Protein AF-A0A7C6WAR4-F1 (afdb_monomer_lite)

Radius of gyration: 18.84 Å; chains: 1; bounding box: 55×24×54 Å

Structure (mmCIF, N/CA/C/O backbone):
data_AF-A0A7C6WAR4-F1
#
_entry.id   AF-A0A7C6WAR4-F1
#
loop_
_atom_site.group_PDB
_atom_site.id
_atom_site.type_symbol
_atom_site.label_atom_id
_atom_site.label_alt_id
_atom_site.label_comp_id
_atom_site.label_asym_id
_atom_site.label_entity_id
_atom_site.label_seq_id
_atom_site.pdbx_PDB_ins_code
_atom_site.Cartn_x
_atom_site.Cartn_y
_atom_site.Cartn_z
_atom_site.occupancy
_atom_site.B_iso_or_equiv
_atom_site.auth_seq_id
_atom_site.auth_comp_id
_atom_site.auth_asym_id
_atom_site.auth_atom_id
_atom_site.pdbx_PDB_model_num
ATOM 1 N N . MET A 1 1 ? 32.809 -6.117 -16.949 1.00 48.84 1 MET A N 1
ATOM 2 C CA . MET A 1 1 ? 32.440 -4.809 -17.526 1.00 48.84 1 MET A CA 1
ATOM 3 C C . MET A 1 1 ? 30.925 -4.742 -17.501 1.00 48.84 1 MET A C 1
ATOM 5 O O . MET A 1 1 ? 30.301 -5.688 -17.960 1.00 48.84 1 MET A O 1
ATOM 9 N N . PHE A 1 2 ? 30.362 -3.738 -16.834 1.00 53.03 2 PHE A N 1
ATOM 10 C CA . PHE A 1 2 ? 28.915 -3.571 -16.693 1.00 53.03 2 PHE A CA 1
ATOM 11 C C . PHE A 1 2 ? 28.324 -3.078 -18.019 1.00 53.03 2 PHE A C 1
ATOM 13 O O . PHE A 1 2 ? 28.822 -2.095 -18.563 1.00 53.03 2 PHE A O 1
ATOM 20 N N . ASP A 1 3 ? 27.305 -3.766 -18.536 1.00 60.09 3 ASP A N 1
ATOM 21 C CA . ASP A 1 3 ? 26.636 -3.408 -19.790 1.00 60.09 3 ASP A CA 1
ATOM 22 C C . ASP A 1 3 ? 25.341 -2.637 -19.494 1.00 60.09 3 ASP A C 1
ATOM 24 O O . ASP A 1 3 ? 24.259 -3.211 -19.360 1.00 60.09 3 ASP A O 1
ATOM 28 N N . ILE A 1 4 ? 25.465 -1.315 -19.358 1.00 59.09 4 ILE A N 1
ATOM 29 C CA . ILE A 1 4 ? 24.314 -0.410 -19.250 1.00 59.09 4 ILE A CA 1
ATOM 30 C C . ILE A 1 4 ? 23.541 -0.301 -20.574 1.00 59.09 4 ILE A C 1
ATOM 32 O O . ILE A 1 4 ? 22.368 0.083 -20.578 1.00 59.09 4 ILE A O 1
ATOM 36 N N . ASP A 1 5 ? 24.167 -0.663 -21.699 1.00 64.75 5 ASP A N 1
ATOM 37 C CA . ASP A 1 5 ? 23.556 -0.597 -23.024 1.00 64.75 5 ASP A CA 1
ATOM 38 C C . ASP A 1 5 ? 22.416 -1.617 -23.158 1.00 64.75 5 ASP A C 1
ATOM 40 O O . ASP A 1 5 ? 21.438 -1.339 -23.862 1.00 64.75 5 ASP A O 1
ATOM 44 N N . LYS A 1 6 ? 22.426 -2.699 -22.356 1.00 67.56 6 LYS A N 1
ATOM 45 C CA . LYS A 1 6 ? 21.276 -3.613 -22.210 1.00 67.56 6 LYS A CA 1
ATOM 46 C C . LYS A 1 6 ? 19.982 -2.895 -21.800 1.00 67.56 6 LYS A C 1
ATOM 48 O O . LYS A 1 6 ? 18.899 -3.346 -22.165 1.00 67.56 6 LYS A O 1
ATOM 53 N N . TYR A 1 7 ? 20.075 -1.766 -21.083 1.00 67.38 7 TYR A N 1
ATOM 54 C CA . TYR A 1 7 ? 18.916 -0.960 -20.681 1.00 67.38 7 TYR A CA 1
ATOM 55 C C . TYR A 1 7 ? 18.560 0.158 -21.676 1.00 67.38 7 TYR A C 1
ATOM 57 O O . TYR A 1 7 ? 17.431 0.646 -21.675 1.00 67.38 7 TYR A O 1
ATOM 65 N N . LYS A 1 8 ? 19.467 0.543 -22.583 1.00 66.00 8 LYS A N 1
ATOM 66 C CA . LYS A 1 8 ? 19.178 1.547 -23.628 1.00 66.00 8 LYS A CA 1
ATOM 67 C C . LYS A 1 8 ? 18.235 1.015 -24.707 1.00 66.00 8 LYS A C 1
ATOM 69 O O . LYS A 1 8 ? 17.491 1.793 -25.298 1.00 66.00 8 LYS A O 1
ATOM 74 N N . LEU A 1 9 ? 18.189 -0.305 -24.909 1.00 64.31 9 LEU A N 1
ATOM 75 C CA . LEU A 1 9 ? 17.196 -0.960 -25.772 1.00 64.31 9 LEU A CA 1
ATOM 76 C C . LEU A 1 9 ? 15.747 -0.615 -25.373 1.00 64.31 9 LEU A C 1
ATOM 78 O O . LEU A 1 9 ? 14.856 -0.667 -26.222 1.00 64.31 9 LEU A O 1
ATOM 82 N N . TYR A 1 10 ? 15.500 -0.206 -24.120 1.00 67.12 10 TYR A N 1
ATOM 83 C CA . TYR A 1 10 ? 14.166 0.189 -23.662 1.00 67.12 10 TYR A CA 1
ATOM 84 C C . TYR A 1 10 ? 13.677 1.530 -24.232 1.00 67.12 10 TYR A C 1
ATOM 86 O O . TYR A 1 10 ? 12.470 1.773 -24.238 1.00 67.12 10 TYR A O 1
ATOM 94 N N . TYR A 1 11 ? 14.561 2.354 -24.812 1.00 64.25 11 TYR A N 1
ATOM 95 C CA . TYR A 1 11 ? 14.171 3.561 -25.560 1.00 64.25 11 TYR A CA 1
ATOM 96 C C . TYR A 1 11 ? 13.302 3.255 -26.783 1.00 64.25 11 TYR A C 1
ATOM 98 O O . TYR A 1 11 ? 12.562 4.120 -27.243 1.00 64.25 11 TYR A O 1
ATOM 106 N N . ASN A 1 12 ? 13.341 2.014 -27.274 1.00 64.81 12 ASN A N 1
ATOM 107 C CA . ASN A 1 12 ? 12.509 1.574 -28.389 1.00 64.81 12 ASN A CA 1
ATOM 108 C C . ASN A 1 12 ? 11.031 1.373 -28.001 1.00 64.81 12 ASN A C 1
ATOM 110 O O . ASN A 1 12 ? 10.194 1.268 -28.894 1.00 64.81 12 ASN A O 1
ATOM 114 N N . TYR A 1 13 ? 10.697 1.310 -26.703 1.00 64.94 13 TYR A N 1
ATOM 115 C CA . TYR A 1 13 ? 9.320 1.087 -26.232 1.00 64.94 13 TYR A CA 1
ATOM 116 C C . TYR A 1 13 ? 8.553 2.390 -25.978 1.00 64.94 13 TYR A C 1
ATOM 118 O O . TYR A 1 13 ? 7.342 2.431 -26.178 1.00 64.94 13 TYR A O 1
ATOM 126 N N . ASP A 1 14 ? 9.240 3.459 -25.573 1.00 68.06 14 ASP A N 1
ATOM 127 C CA . ASP A 1 14 ? 8.694 4.819 -25.560 1.00 68.06 14 ASP A CA 1
ATOM 128 C C . ASP A 1 14 ? 9.853 5.815 -25.754 1.00 68.06 14 ASP A C 1
ATOM 130 O O . ASP A 1 14 ? 10.845 5.745 -25.020 1.00 68.06 14 ASP A O 1
ATOM 134 N N . PRO A 1 15 ? 9.753 6.779 -26.688 1.00 66.81 15 PRO A N 1
ATOM 135 C CA . PRO A 1 15 ? 10.794 7.787 -26.904 1.00 66.81 15 PRO A CA 1
ATOM 136 C C . PRO A 1 15 ? 11.026 8.709 -25.693 1.00 66.81 15 PRO A C 1
ATOM 138 O O . PRO A 1 15 ? 11.998 9.472 -25.681 1.00 66.81 15 PRO A O 1
ATOM 141 N N . ARG A 1 16 ? 10.156 8.672 -24.675 1.00 71.31 16 ARG A N 1
ATOM 142 C CA . ARG A 1 16 ? 10.314 9.351 -23.381 1.00 71.31 16 ARG A CA 1
ATOM 143 C C . ARG A 1 16 ? 11.025 8.508 -22.330 1.00 71.31 16 ARG A C 1
ATOM 145 O O . ARG A 1 16 ? 11.391 9.078 -21.308 1.00 71.31 16 ARG A O 1
ATOM 152 N N . ALA A 1 17 ? 11.262 7.215 -22.559 1.00 69.12 17 ALA A N 1
ATOM 153 C CA . ALA A 1 17 ? 12.023 6.395 -21.624 1.00 69.12 17 ALA A CA 1
ATOM 154 C C . ALA A 1 17 ? 13.436 6.978 -21.440 1.00 69.12 17 ALA A C 1
ATOM 156 O O . ALA A 1 17 ? 14.085 7.402 -22.401 1.00 69.12 17 ALA A O 1
ATOM 157 N N . ARG A 1 18 ? 13.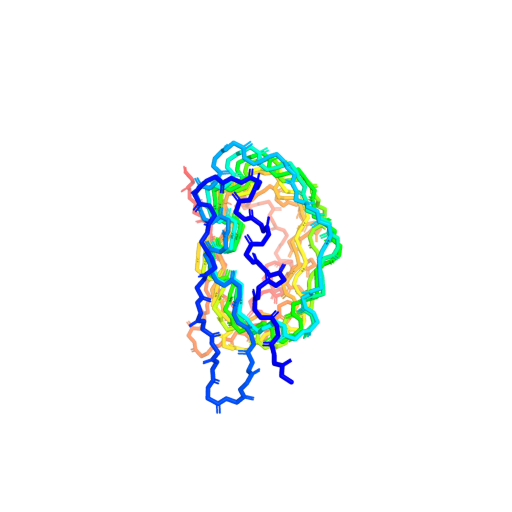915 7.056 -20.199 1.00 66.81 18 ARG A N 1
ATOM 158 C CA . ARG A 1 18 ? 15.223 7.634 -19.848 1.00 66.81 18 ARG A CA 1
ATOM 159 C C . ARG A 1 18 ? 15.895 6.747 -18.812 1.00 66.81 18 ARG A C 1
ATOM 161 O O . ARG A 1 18 ? 15.446 6.694 -17.676 1.00 66.81 18 ARG A O 1
ATOM 168 N N . VAL A 1 19 ? 16.994 6.088 -19.171 1.00 61.38 19 VAL A N 1
ATOM 169 C CA . VAL A 1 19 ? 17.842 5.417 -18.183 1.00 61.38 19 VAL A CA 1
ATOM 170 C C . VAL A 1 19 ? 18.634 6.520 -17.490 1.00 61.38 19 VAL A C 1
ATOM 172 O O . VAL A 1 19 ? 19.396 7.232 -18.143 1.00 61.38 19 VAL A O 1
ATOM 175 N N . SER A 1 20 ? 18.444 6.698 -16.185 1.00 55.59 20 SER A N 1
ATOM 176 C CA . SER A 1 20 ? 19.383 7.500 -15.406 1.00 55.59 20 SER A CA 1
ATOM 177 C C . SER A 1 20 ? 20.615 6.640 -15.112 1.00 55.59 20 SER A C 1
ATOM 179 O O . SER A 1 20 ? 20.494 5.554 -14.551 1.00 55.59 20 SER A O 1
ATOM 181 N N . GLU A 1 21 ? 21.807 7.088 -15.519 1.00 53.84 21 GLU A N 1
ATOM 182 C CA . GLU A 1 21 ? 23.068 6.466 -15.100 1.00 53.84 21 GLU A CA 1
ATOM 183 C C . GLU A 1 21 ? 23.286 6.775 -13.616 1.00 53.84 21 GLU A C 1
ATOM 185 O O . GLU A 1 21 ? 23.995 7.710 -13.256 1.00 53.84 21 GLU A O 1
ATOM 190 N N . VAL A 1 22 ? 22.623 6.045 -12.721 1.00 53.50 22 VAL A N 1
ATOM 191 C CA . VAL A 1 22 ? 22.937 6.133 -11.293 1.00 53.50 22 VAL A CA 1
ATOM 192 C C . VAL A 1 22 ? 23.478 4.785 -10.857 1.00 53.50 22 VAL A C 1
ATOM 194 O O . VAL A 1 22 ? 22.748 3.899 -10.419 1.00 53.50 22 VAL A O 1
ATOM 197 N N . ILE A 1 23 ? 24.789 4.649 -11.042 1.00 54.62 23 ILE A N 1
ATOM 198 C CA . ILE A 1 23 ? 25.619 3.671 -10.350 1.00 54.62 23 ILE A CA 1
ATOM 199 C C . ILE A 1 23 ? 25.952 4.319 -9.005 1.00 54.62 23 ILE A C 1
ATOM 201 O O . ILE A 1 23 ? 26.561 5.391 -8.973 1.00 54.62 23 ILE A O 1
ATOM 205 N N . ASP A 1 24 ? 25.507 3.736 -7.893 1.00 52.94 24 ASP A N 1
ATOM 206 C CA . ASP A 1 24 ? 25.939 4.234 -6.586 1.00 52.94 24 ASP A CA 1
ATOM 207 C C . ASP A 1 24 ? 27.427 3.919 -6.340 1.00 52.94 24 ASP A C 1
ATOM 209 O O . ASP A 1 24 ? 28.064 3.155 -7.068 1.00 52.94 24 ASP A O 1
ATOM 213 N N . THR A 1 25 ? 28.011 4.489 -5.286 1.00 42.81 25 THR A N 1
ATOM 214 C CA . THR A 1 25 ? 29.440 4.329 -4.957 1.00 42.81 25 THR A CA 1
ATOM 215 C C . THR A 1 25 ? 29.865 2.889 -4.620 1.00 42.81 25 THR A C 1
ATOM 217 O O . THR A 1 25 ? 31.037 2.659 -4.325 1.00 42.81 25 THR A O 1
ATOM 220 N N . LYS A 1 26 ? 28.945 1.912 -4.666 1.00 58.81 26 LYS A N 1
ATOM 221 C CA . LYS A 1 26 ? 29.181 0.478 -4.443 1.00 58.81 26 LYS A CA 1
ATOM 222 C C . LYS A 1 26 ? 28.899 -0.387 -5.679 1.00 58.81 26 LYS A C 1
ATOM 224 O O . LYS A 1 26 ? 28.955 -1.608 -5.567 1.00 58.81 26 LYS A O 1
ATOM 229 N N . GLY A 1 27 ? 28.609 0.211 -6.837 1.00 60.97 27 GLY A N 1
ATOM 230 C CA . GLY A 1 27 ? 28.299 -0.533 -8.060 1.00 60.97 27 GLY A CA 1
ATOM 231 C C . GLY A 1 27 ? 26.855 -1.036 -8.141 1.00 60.97 27 GLY A C 1
ATOM 232 O O . GLY A 1 27 ? 26.576 -1.919 -8.947 1.00 60.97 27 GLY A O 1
ATOM 233 N N . LYS A 1 28 ? 25.936 -0.511 -7.318 1.00 69.25 28 LYS A N 1
ATOM 234 C CA . LYS A 1 28 ? 24.519 -0.894 -7.360 1.00 69.25 28 LYS A CA 1
ATOM 235 C C . LYS A 1 28 ? 23.773 -0.113 -8.444 1.00 69.25 28 LYS A C 1
ATOM 237 O O . LYS A 1 28 ? 24.064 1.061 -8.681 1.00 69.25 28 LYS A O 1
ATOM 242 N N . ILE A 1 29 ? 22.793 -0.762 -9.078 1.00 79.00 29 ILE A N 1
ATOM 243 C CA . ILE A 1 29 ? 22.088 -0.231 -10.252 1.00 79.00 29 ILE A CA 1
ATOM 244 C C . ILE A 1 29 ? 20.816 0.507 -9.834 1.00 79.00 29 ILE A C 1
ATOM 246 O O . ILE A 1 29 ? 20.004 0.010 -9.049 1.00 79.00 29 ILE A O 1
ATOM 250 N N . SER A 1 30 ? 20.599 1.676 -10.424 1.00 85.12 30 SER A N 1
ATOM 251 C CA . SER A 1 30 ? 19.329 2.391 -10.384 1.00 85.12 30 SER A CA 1
ATOM 252 C C . SER A 1 30 ? 18.612 2.294 -11.727 1.00 85.12 30 SER A C 1
ATOM 254 O O . SER A 1 30 ? 19.190 2.601 -12.766 1.00 85.12 30 SER A O 1
ATOM 256 N N . LEU A 1 31 ? 17.327 1.943 -11.695 1.00 87.38 31 LEU A N 1
ATOM 257 C CA . LEU A 1 31 ? 16.383 2.125 -12.803 1.00 87.38 31 LEU A CA 1
ATOM 258 C C . LEU A 1 31 ? 15.398 3.262 -12.512 1.00 87.38 31 LEU A C 1
ATOM 260 O O . LEU A 1 31 ? 14.285 3.295 -13.047 1.00 87.38 31 LEU A O 1
ATOM 264 N N . ALA A 1 32 ? 15.791 4.197 -11.643 1.00 87.88 32 ALA A N 1
ATOM 265 C CA . ALA A 1 32 ? 14.977 5.361 -11.357 1.00 87.88 32 ALA A CA 1
ATOM 266 C C . ALA A 1 32 ? 14.621 6.094 -12.656 1.00 87.88 32 ALA A C 1
ATOM 268 O O . ALA A 1 32 ? 15.472 6.311 -13.526 1.00 87.88 32 ALA A O 1
ATOM 269 N N . TYR A 1 33 ? 13.351 6.482 -12.750 1.00 87.25 33 TYR A N 1
ATOM 270 C CA . TYR A 1 33 ? 12.768 7.231 -13.861 1.00 87.25 33 TYR A CA 1
ATOM 271 C C . TYR A 1 33 ? 12.706 6.523 -15.226 1.00 87.25 33 TYR A C 1
ATOM 273 O O . TYR A 1 33 ? 12.301 7.176 -16.187 1.00 87.25 33 TYR A O 1
ATOM 281 N N . LEU A 1 34 ? 13.046 5.227 -15.330 1.00 87.75 34 LEU A N 1
ATOM 282 C CA . LEU A 1 34 ? 13.220 4.554 -16.628 1.00 87.75 34 LEU A CA 1
ATOM 283 C C . LEU A 1 34 ? 12.057 4.764 -17.605 1.00 87.75 34 LEU A C 1
ATOM 285 O O . LEU A 1 34 ? 12.281 5.149 -18.750 1.00 87.75 34 LEU A O 1
ATOM 289 N N . PHE A 1 35 ? 10.828 4.555 -17.142 1.00 90.06 35 PHE A N 1
ATOM 290 C CA . PHE A 1 35 ? 9.598 4.727 -17.914 1.00 90.06 35 PHE A CA 1
ATOM 291 C C . PHE A 1 35 ? 8.744 5.888 -17.392 1.00 90.06 35 PHE A C 1
ATOM 293 O O . PHE A 1 35 ? 7.541 5.952 -17.641 1.00 90.06 35 PHE A O 1
ATOM 300 N N . ARG A 1 36 ? 9.345 6.841 -16.672 1.00 91.25 36 ARG A N 1
ATOM 301 C CA . ARG A 1 36 ? 8.614 7.995 -16.148 1.00 91.25 36 ARG A CA 1
ATOM 302 C C . ARG A 1 36 ? 7.916 8.736 -17.290 1.00 91.25 36 ARG A C 1
ATOM 304 O O . ARG A 1 36 ? 8.540 9.074 -18.291 1.00 91.25 36 ARG A O 1
ATOM 311 N N . TRP A 1 37 ? 6.627 9.009 -17.120 1.00 93.50 37 TRP A N 1
ATOM 312 C CA . TRP A 1 37 ? 5.784 9.736 -18.074 1.00 93.50 37 TRP A CA 1
ATOM 313 C C . TRP A 1 37 ? 5.616 9.049 -19.439 1.00 93.50 37 TRP A C 1
ATOM 315 O O . TRP A 1 37 ? 5.238 9.705 -20.414 1.00 93.50 37 TRP A O 1
ATOM 325 N N . CYS A 1 38 ? 5.838 7.733 -19.521 1.00 90.69 38 CYS A N 1
ATOM 326 C CA . CYS A 1 38 ? 5.497 6.928 -20.695 1.00 90.69 38 CYS A CA 1
ATOM 327 C C . CYS A 1 38 ? 3.980 6.654 -20.723 1.00 90.69 38 CYS A C 1
ATOM 329 O O . CYS A 1 38 ? 3.509 5.541 -20.512 1.00 90.69 38 CYS A O 1
ATOM 331 N N . GLU A 1 39 ? 3.184 7.703 -20.939 1.00 91.81 39 GLU A N 1
ATOM 332 C CA . GLU A 1 39 ? 1.714 7.683 -20.817 1.00 91.81 39 GLU A CA 1
ATOM 333 C C . GLU A 1 39 ? 1.014 6.759 -21.829 1.00 91.81 39 GLU A C 1
ATOM 335 O O . GLU A 1 39 ? -0.153 6.419 -21.648 1.00 91.81 39 GLU A O 1
ATOM 340 N N . TYR A 1 40 ? 1.709 6.335 -22.890 1.00 90.06 40 TYR A N 1
ATOM 341 C CA . TYR A 1 40 ? 1.183 5.375 -23.867 1.00 90.06 40 TYR A CA 1
ATOM 342 C C . TYR A 1 40 ? 1.655 3.934 -23.634 1.00 90.06 40 TYR A C 1
ATOM 344 O O . TYR A 1 40 ? 1.204 3.038 -24.344 1.00 90.06 40 TYR A O 1
ATOM 352 N N . LEU A 1 41 ? 2.527 3.699 -22.651 1.00 90.06 41 LEU A N 1
ATOM 353 C CA . LEU A 1 41 ? 3.072 2.382 -22.343 1.00 90.06 41 LEU A CA 1
ATOM 354 C C . LEU A 1 41 ? 1.989 1.494 -21.729 1.00 90.06 41 LEU A C 1
ATOM 356 O O . LEU A 1 41 ? 1.553 1.735 -20.608 1.00 90.06 41 LEU A O 1
ATOM 360 N N . 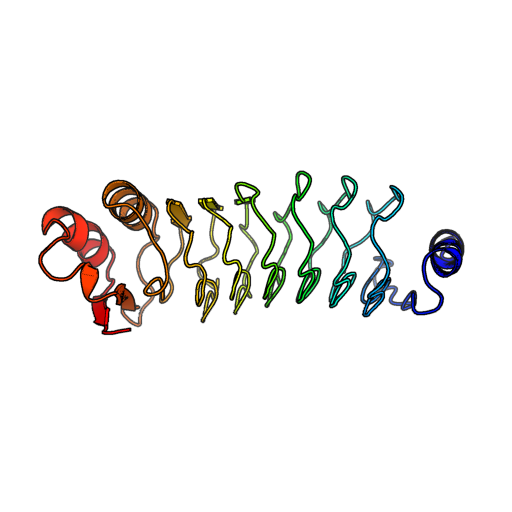GLU A 1 42 ? 1.552 0.469 -22.458 1.00 92.19 42 GLU A N 1
ATOM 361 C CA . GLU A 1 42 ? 0.544 -0.480 -21.960 1.00 92.19 42 GLU A CA 1
ATOM 362 C C . GLU A 1 42 ? 1.155 -1.691 -21.245 1.00 92.19 42 GLU A C 1
ATOM 364 O O . GLU A 1 42 ? 0.548 -2.226 -20.312 1.00 92.19 42 GLU A O 1
ATOM 369 N N . TYR A 1 43 ? 2.356 -2.100 -21.667 1.00 88.62 43 TYR A N 1
ATOM 370 C CA . TYR A 1 43 ? 3.083 -3.276 -21.185 1.00 88.62 43 TYR A CA 1
ATOM 371 C C . TYR A 1 43 ? 4.589 -3.023 -21.255 1.00 88.62 43 TYR A C 1
ATOM 373 O O . TYR A 1 43 ? 5.047 -2.205 -22.052 1.00 88.62 43 TYR A O 1
ATOM 381 N N . ILE A 1 44 ? 5.359 -3.784 -20.479 1.00 86.31 44 ILE A N 1
ATOM 382 C CA . ILE A 1 44 ? 6.823 -3.804 -20.557 1.00 86.31 44 ILE A CA 1
ATOM 383 C C . ILE A 1 44 ? 7.322 -5.241 -20.741 1.00 86.31 44 ILE A C 1
ATOM 385 O O . ILE A 1 44 ? 6.680 -6.170 -20.238 1.00 86.31 44 ILE A O 1
ATOM 389 N N . PRO A 1 45 ? 8.449 -5.451 -21.442 1.00 82.88 45 PRO A N 1
ATOM 390 C CA . PRO A 1 45 ? 9.072 -6.768 -21.520 1.00 82.88 45 PRO A CA 1
ATOM 391 C C . PRO A 1 45 ? 9.598 -7.200 -20.144 1.00 82.88 45 PRO A C 1
ATOM 393 O O . PRO A 1 45 ? 9.868 -6.360 -19.287 1.00 82.88 45 PRO A O 1
ATOM 396 N N . LEU A 1 46 ? 9.782 -8.507 -19.936 1.00 84.50 46 LEU A N 1
ATOM 397 C CA . LEU A 1 46 ? 10.556 -9.002 -18.796 1.00 84.50 46 LEU A CA 1
ATOM 398 C C . LEU A 1 46 ? 12.024 -8.600 -18.973 1.00 84.50 46 LEU A C 1
ATOM 400 O O . LEU A 1 46 ? 12.581 -8.764 -20.058 1.00 84.50 46 LEU A O 1
ATOM 404 N N . PHE A 1 47 ? 12.657 -8.123 -17.905 1.00 80.50 47 PHE A N 1
ATOM 405 C CA . PHE A 1 47 ? 14.085 -7.831 -17.900 1.00 80.50 47 PHE A CA 1
ATOM 406 C C . PHE A 1 47 ? 14.714 -8.084 -16.538 1.00 80.50 47 PHE A C 1
ATOM 408 O O . PHE A 1 47 ? 14.042 -8.126 -15.510 1.00 80.50 47 PHE A O 1
ATOM 415 N N . ASP A 1 48 ? 16.028 -8.270 -16.562 1.00 84.19 48 ASP A N 1
ATOM 416 C CA . ASP A 1 48 ? 16.825 -8.559 -15.382 1.00 84.19 48 ASP A CA 1
ATOM 417 C C . ASP A 1 48 ? 16.968 -7.317 -14.482 1.00 84.19 48 ASP A C 1
ATOM 419 O O . ASP A 1 48 ? 17.554 -6.296 -14.871 1.00 84.19 48 ASP A O 1
ATOM 423 N N . THR A 1 49 ? 16.417 -7.433 -13.272 1.00 88.06 49 THR A N 1
ATOM 424 C CA . THR A 1 49 ? 16.477 -6.434 -12.198 1.00 88.06 49 THR A CA 1
ATOM 425 C C . THR A 1 49 ? 17.156 -6.955 -10.927 1.00 88.06 49 THR A C 1
ATOM 427 O O . THR A 1 49 ? 17.049 -6.311 -9.887 1.00 88.06 49 THR A O 1
ATOM 430 N N . SER A 1 50 ? 17.858 -8.092 -10.993 1.00 88.69 50 SER A N 1
ATOM 431 C CA . SER A 1 50 ? 18.435 -8.776 -9.818 1.00 88.69 50 SER A CA 1
ATOM 432 C C . SER A 1 50 ? 19.424 -7.911 -9.017 1.00 88.69 50 SER A C 1
ATOM 434 O O . SER A 1 50 ? 19.427 -7.928 -7.782 1.00 88.69 50 SER A O 1
ATOM 436 N N . ASP A 1 51 ? 20.177 -7.059 -9.717 1.00 84.00 51 ASP A N 1
ATOM 437 C CA . ASP A 1 51 ? 21.158 -6.125 -9.145 1.00 84.00 51 ASP A CA 1
ATOM 438 C C . ASP A 1 51 ? 20.605 -4.696 -8.919 1.00 84.00 51 ASP A C 1
ATOM 440 O O . ASP A 1 51 ? 21.347 -3.768 -8.571 1.00 84.00 51 ASP A O 1
ATOM 444 N 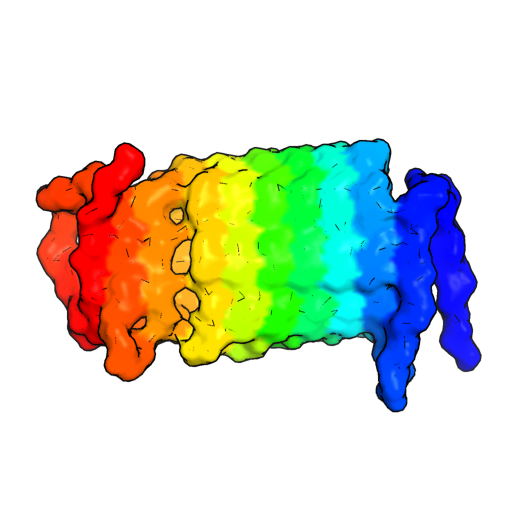N . VAL A 1 52 ? 19.302 -4.477 -9.141 1.00 87.88 52 VAL A N 1
ATOM 445 C CA . VAL A 1 52 ? 18.677 -3.150 -9.032 1.00 87.88 52 VAL A CA 1
ATOM 446 C C . VAL A 1 52 ? 18.309 -2.851 -7.584 1.00 87.88 52 VAL A C 1
ATOM 448 O O . VAL A 1 52 ? 17.574 -3.594 -6.937 1.00 87.88 52 VAL A O 1
ATOM 451 N N . VAL A 1 53 ? 18.772 -1.705 -7.085 1.00 90.69 53 VAL A N 1
ATOM 452 C CA . VAL A 1 53 ? 18.504 -1.248 -5.709 1.00 90.69 53 VAL A CA 1
ATOM 453 C C . VAL A 1 53 ? 17.555 -0.055 -5.642 1.00 90.69 53 VAL A C 1
ATOM 455 O O . VAL A 1 53 ? 16.989 0.230 -4.587 1.00 90.69 53 VAL A O 1
ATOM 458 N N . CYS A 1 54 ? 17.367 0.653 -6.757 1.00 91.31 54 CYS A N 1
ATOM 459 C CA . CYS A 1 54 ? 16.542 1.854 -6.834 1.00 91.31 54 CYS A CA 1
ATOM 460 C C . CYS A 1 54 ? 15.613 1.801 -8.054 1.00 91.31 54 CYS A C 1
ATOM 462 O O . CYS A 1 54 ? 16.072 1.665 -9.185 1.00 91.31 54 CYS A O 1
ATOM 464 N N . MET A 1 55 ? 14.309 1.944 -7.818 1.00 93.62 55 MET A N 1
ATOM 465 C CA . MET A 1 55 ? 13.243 2.011 -8.829 1.00 93.62 55 MET A CA 1
ATOM 466 C C . MET A 1 55 ? 12.326 3.227 -8.596 1.00 93.62 55 MET A C 1
ATOM 468 O O . MET A 1 55 ? 11.137 3.208 -8.923 1.00 93.62 55 MET A O 1
ATOM 472 N N . ILE A 1 56 ? 12.864 4.300 -8.001 1.00 94.00 56 ILE A N 1
ATOM 473 C CA . ILE A 1 56 ? 12.113 5.540 -7.751 1.00 94.00 56 ILE A CA 1
ATOM 474 C C . ILE A 1 56 ? 11.504 6.049 -9.062 1.00 94.00 56 ILE A C 1
ATOM 476 O O . ILE A 1 56 ? 12.204 6.206 -10.061 1.00 94.00 56 ILE A O 1
ATOM 480 N N . GLN A 1 57 ? 10.198 6.325 -9.051 1.00 94.81 57 GLN A N 1
ATOM 481 C CA . GLN A 1 57 ? 9.460 6.905 -10.184 1.00 94.81 57 GLN A CA 1
ATOM 482 C C . GLN A 1 57 ? 9.603 6.127 -11.501 1.00 94.81 57 GLN A C 1
ATOM 484 O O . GLN A 1 57 ? 9.368 6.692 -12.569 1.00 94.81 57 GLN A O 1
ATOM 489 N N . MET A 1 58 ? 9.973 4.842 -11.445 1.00 93.50 58 MET A N 1
ATOM 490 C CA . MET A 1 58 ? 10.263 4.044 -12.635 1.00 93.50 58 MET A CA 1
ATOM 491 C C . MET A 1 58 ? 9.089 4.012 -13.619 1.00 93.50 58 MET A C 1
ATOM 493 O O . MET A 1 58 ? 9.331 4.119 -14.812 1.00 93.50 58 MET A O 1
ATOM 497 N N . PHE A 1 59 ? 7.847 3.936 -13.134 1.00 96.00 59 PHE A N 1
ATOM 498 C CA . PHE A 1 59 ? 6.625 3.932 -13.944 1.00 96.00 59 PHE A CA 1
ATOM 499 C C . PHE A 1 59 ? 5.692 5.105 -13.619 1.00 96.00 59 PHE A C 1
ATOM 501 O O . PHE A 1 59 ? 4.510 5.066 -13.955 1.00 96.00 59 PHE A O 1
ATOM 508 N N . GLU A 1 60 ? 6.180 6.168 -12.972 1.00 97.19 60 GLU A N 1
ATOM 509 C CA . GLU A 1 60 ? 5.310 7.287 -12.597 1.00 97.19 60 GLU A CA 1
ATOM 510 C C . GLU A 1 60 ? 4.607 7.879 -13.837 1.00 97.19 60 GLU A C 1
ATOM 512 O O . GLU A 1 60 ? 5.258 8.248 -14.814 1.00 97.19 60 GLU A O 1
ATOM 517 N N . ARG A 1 61 ? 3.276 8.015 -13.770 1.00 97.19 61 ARG A N 1
ATOM 518 C CA . ARG A 1 61 ? 2.370 8.430 -14.859 1.00 97.19 61 ARG A CA 1
ATOM 519 C C . ARG A 1 61 ? 2.461 7.575 -16.127 1.00 97.19 61 ARG A C 1
ATOM 521 O O . ARG A 1 61 ? 2.201 8.074 -17.220 1.00 97.19 61 ARG A O 1
ATOM 528 N N . CYS A 1 62 ? 2.752 6.282 -16.018 1.00 96.19 62 CYS A N 1
ATOM 529 C CA . CYS A 1 62 ? 2.402 5.342 -17.085 1.00 96.19 62 CYS A CA 1
ATOM 530 C C . CYS A 1 62 ? 0.885 5.083 -17.051 1.00 96.19 62 CYS A C 1
ATOM 532 O O . CYS A 1 62 ? 0.424 4.030 -16.617 1.00 96.19 62 CYS A O 1
ATOM 534 N N . THR A 1 63 ? 0.085 6.077 -17.445 1.00 97.44 63 THR A N 1
ATOM 535 C CA . THR A 1 63 ? -1.376 6.092 -17.234 1.00 97.44 63 THR A CA 1
ATOM 536 C C . THR A 1 63 ? -2.107 4.948 -17.936 1.00 97.44 63 THR A C 1
ATOM 538 O O . THR A 1 63 ? -3.157 4.522 -17.453 1.00 97.44 63 THR A O 1
ATOM 541 N N . LYS A 1 64 ? -1.546 4.410 -19.028 1.00 96.81 64 LYS A N 1
ATOM 542 C CA . LYS A 1 64 ? -2.074 3.250 -19.763 1.00 96.81 64 LYS A CA 1
ATOM 543 C C . LYS A 1 64 ? -1.470 1.895 -19.370 1.00 96.81 64 LYS A C 1
ATOM 545 O O . LYS A 1 64 ? -1.937 0.883 -19.892 1.00 96.81 64 LYS A O 1
ATOM 550 N N . LEU A 1 65 ? -0.495 1.841 -18.459 1.00 97.31 65 LEU A N 1
ATOM 551 C CA . LEU A 1 65 ? 0.157 0.589 -18.059 1.00 97.31 65 LEU A CA 1
ATOM 552 C C . LEU A 1 65 ? -0.847 -0.303 -17.335 1.00 97.31 65 LEU A C 1
ATOM 554 O O . LEU A 1 65 ? -1.379 0.088 -16.300 1.00 97.31 65 LEU A O 1
ATOM 558 N N . LYS A 1 66 ? -1.118 -1.493 -17.880 1.00 96.81 66 LYS A N 1
ATOM 559 C CA . LYS A 1 66 ? -2.150 -2.407 -17.352 1.00 96.81 66 LYS A CA 1
ATOM 560 C C . LYS A 1 66 ? -1.594 -3.428 -16.369 1.00 96.81 66 LYS A C 1
ATOM 562 O O . LYS A 1 66 ? -2.288 -3.833 -15.436 1.00 96.81 66 LYS A O 1
ATOM 567 N N . THR A 1 67 ? -0.353 -3.852 -16.584 1.00 95.75 67 THR A N 1
ATOM 568 C CA . THR A 1 67 ? 0.352 -4.848 -15.773 1.00 95.75 67 THR A CA 1
ATOM 569 C C . THR A 1 67 ? 1.863 -4.713 -15.963 1.00 95.75 67 THR A C 1
ATOM 571 O O . THR A 1 67 ? 2.319 -4.016 -16.869 1.00 95.75 67 THR A O 1
ATOM 574 N N . ILE A 1 68 ? 2.633 -5.406 -15.128 1.00 94.62 68 ILE A N 1
ATOM 575 C CA . ILE A 1 68 ? 4.084 -5.547 -15.255 1.00 94.62 68 ILE A CA 1
ATOM 576 C C . ILE A 1 68 ? 4.464 -7.034 -15.179 1.00 94.62 68 ILE A C 1
ATOM 578 O O . ILE A 1 68 ? 3.781 -7.806 -14.500 1.00 94.62 68 ILE A O 1
ATOM 582 N N . PRO A 1 69 ? 5.553 -7.458 -15.836 1.00 93.69 69 PRO A N 1
ATOM 583 C CA . PRO A 1 69 ? 6.131 -8.774 -15.622 1.00 93.69 69 PRO A CA 1
ATOM 584 C C . PRO A 1 69 ? 6.715 -8.879 -14.209 1.00 93.69 69 PRO A C 1
ATOM 586 O O . PRO A 1 69 ? 6.968 -7.874 -13.542 1.00 93.69 69 PRO A O 1
ATOM 589 N N . LYS A 1 70 ? 6.960 -10.111 -13.756 1.00 94.44 70 LYS A N 1
ATOM 590 C CA . LYS A 1 70 ? 7.609 -10.376 -12.469 1.00 94.44 70 LYS A CA 1
ATOM 591 C C . LYS A 1 70 ? 9.051 -9.862 -12.491 1.00 94.44 70 LYS A C 1
ATOM 593 O O . LYS A 1 70 ? 9.928 -10.511 -13.052 1.00 94.44 70 LYS A O 1
ATOM 598 N N . LEU A 1 71 ? 9.269 -8.699 -11.886 1.00 92.62 71 LEU A N 1
ATOM 599 C CA . LEU A 1 71 ? 10.593 -8.121 -11.669 1.00 92.62 71 LEU A CA 1
ATOM 600 C C . LEU A 1 71 ? 11.197 -8.702 -10.386 1.00 92.62 71 LEU A C 1
ATOM 602 O O . LEU A 1 71 ? 10.487 -8.919 -9.402 1.00 92.62 71 LEU A O 1
ATOM 606 N N . ASP A 1 72 ? 12.508 -8.922 -10.374 1.00 93.56 72 ASP A N 1
ATOM 607 C CA . ASP A 1 72 ? 13.226 -9.174 -9.128 1.00 93.56 72 ASP A CA 1
ATOM 608 C C . ASP A 1 72 ? 13.377 -7.854 -8.365 1.00 93.56 72 ASP A C 1
ATOM 610 O O . ASP A 1 72 ? 14.118 -6.962 -8.776 1.00 93.56 72 ASP A O 1
ATOM 614 N N . THR A 1 73 ? 12.638 -7.716 -7.268 1.00 94.75 73 THR A N 1
ATOM 615 C CA . THR A 1 73 ? 12.719 -6.556 -6.373 1.00 94.75 73 THR A CA 1
ATOM 616 C C . THR A 1 73 ? 13.379 -6.896 -5.039 1.00 94.75 73 THR A C 1
ATOM 618 O O . THR A 1 73 ? 13.326 -6.099 -4.105 1.00 94.75 73 THR A O 1
ATOM 621 N N . SER A 1 74 ? 14.000 -8.075 -4.919 1.00 94.62 74 SER A N 1
ATOM 622 C CA . SER A 1 74 ? 14.570 -8.556 -3.657 1.00 94.62 74 SER A CA 1
ATOM 623 C C . SER A 1 74 ? 15.697 -7.664 -3.130 1.00 94.62 74 SER A C 1
ATOM 625 O O . SER A 1 74 ? 15.836 -7.535 -1.916 1.00 94.62 74 SER A O 1
ATOM 627 N N . SER A 1 75 ? 16.435 -6.988 -4.012 1.00 93.44 75 SER A N 1
ATOM 628 C CA . SER A 1 75 ? 17.511 -6.045 -3.672 1.00 93.44 75 SER A CA 1
ATOM 629 C C . SER A 1 75 ? 17.057 -4.580 -3.573 1.00 93.44 75 SER A C 1
ATOM 631 O O . SER A 1 75 ? 17.852 -3.720 -3.189 1.00 93.44 75 SER A O 1
ATOM 633 N N . VAL A 1 76 ? 15.797 -4.268 -3.905 1.00 94.94 76 VAL A N 1
ATOM 634 C CA . VAL A 1 76 ? 15.311 -2.883 -4.010 1.00 94.94 76 VAL A CA 1
ATOM 635 C C . VAL A 1 76 ? 15.122 -2.263 -2.625 1.00 94.94 76 VAL A C 1
ATOM 637 O O . VAL A 1 76 ? 14.345 -2.743 -1.801 1.00 94.94 76 VAL A O 1
ATOM 640 N N . GLU A 1 77 ? 15.809 -1.145 -2.389 1.00 95.31 77 GLU A N 1
ATOM 641 C CA . GLU A 1 77 ? 15.741 -0.365 -1.149 1.00 95.31 77 GLU A CA 1
ATOM 642 C C . GLU A 1 77 ? 14.883 0.906 -1.310 1.00 95.31 77 GLU A C 1
ATOM 644 O O . GLU A 1 77 ? 14.283 1.371 -0.336 1.00 95.31 77 GLU A O 1
ATOM 649 N N . TRP A 1 78 ? 14.767 1.451 -2.529 1.00 95.69 78 TRP A N 1
ATOM 650 C CA . TRP A 1 78 ? 14.003 2.675 -2.807 1.00 95.69 78 TRP A CA 1
ATOM 651 C C . TRP A 1 78 ? 13.070 2.524 -4.013 1.00 95.69 78 TRP A C 1
ATOM 653 O O . TRP A 1 78 ? 13.528 2.338 -5.138 1.00 95.69 78 TRP A O 1
ATOM 663 N N . ALA A 1 79 ? 11.763 2.676 -3.791 1.00 97.19 79 ALA A N 1
ATOM 664 C CA . ALA A 1 79 ? 10.720 2.567 -4.818 1.00 97.19 79 ALA A CA 1
ATOM 665 C C . ALA A 1 79 ? 9.620 3.633 -4.639 1.00 97.19 79 ALA A C 1
ATOM 667 O O . ALA A 1 79 ? 8.456 3.432 -4.993 1.00 97.19 79 ALA A O 1
ATOM 668 N N . GLY A 1 80 ? 9.983 4.793 -4.080 1.00 97.75 80 GLY A N 1
ATOM 669 C CA . GLY A 1 80 ? 9.077 5.932 -3.960 1.00 97.75 80 GLY A CA 1
ATOM 670 C C . GLY A 1 80 ? 8.482 6.307 -5.320 1.00 97.75 80 GLY A C 1
ATOM 671 O O . GLY A 1 80 ? 9.195 6.374 -6.323 1.00 97.75 80 GLY A O 1
ATOM 672 N N . TRP A 1 81 ? 7.171 6.538 -5.351 1.00 98.44 81 TRP A N 1
ATOM 673 C CA . TRP A 1 81 ? 6.376 6.896 -6.527 1.00 98.44 81 TRP A CA 1
ATOM 674 C C . TRP A 1 81 ? 6.485 5.915 -7.707 1.00 98.44 81 TRP A C 1
ATOM 676 O O . TRP A 1 81 ? 6.132 6.290 -8.823 1.00 98.44 81 TRP A O 1
ATOM 686 N N . MET A 1 82 ? 6.962 4.679 -7.502 1.00 97.88 82 MET A N 1
ATOM 687 C CA . MET A 1 82 ? 7.249 3.738 -8.594 1.00 97.88 82 MET A CA 1
ATOM 688 C C . MET A 1 82 ? 6.073 3.562 -9.562 1.00 97.88 82 MET A C 1
ATOM 690 O O . MET A 1 82 ? 6.300 3.622 -10.762 1.00 97.88 82 MET A O 1
ATOM 694 N N . PHE A 1 83 ? 4.843 3.427 -9.058 1.00 98.50 83 PHE A N 1
ATOM 695 C CA . PHE A 1 83 ? 3.605 3.313 -9.841 1.00 98.50 83 PHE A CA 1
ATOM 696 C C . PHE A 1 83 ? 2.645 4.489 -9.614 1.00 98.50 83 PHE A C 1
ATOM 698 O O . PHE A 1 83 ? 1.447 4.381 -9.875 1.00 98.50 83 PHE A O 1
ATOM 705 N N . ASN A 1 84 ? 3.141 5.628 -9.124 1.00 98.69 84 ASN A N 1
ATOM 706 C CA . 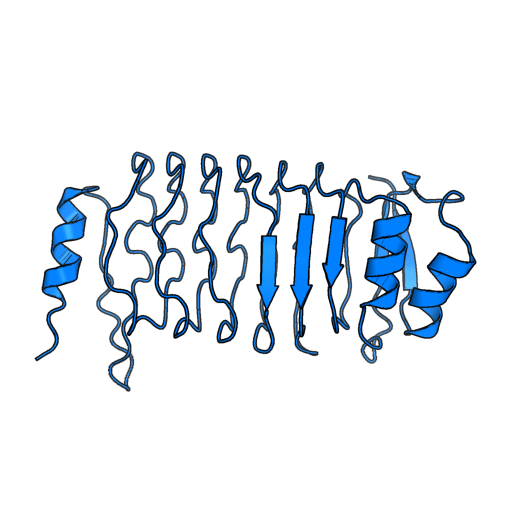ASN A 1 84 ? 2.304 6.808 -8.918 1.00 98.69 84 ASN A CA 1
ATOM 707 C C . ASN A 1 84 ? 1.602 7.188 -10.233 1.00 98.69 84 ASN A C 1
ATOM 709 O O . ASN A 1 84 ? 2.261 7.291 -11.267 1.00 98.69 84 ASN A O 1
ATOM 713 N N . LEU A 1 85 ? 0.285 7.412 -10.203 1.00 98.75 85 LEU A N 1
ATOM 714 C CA . LEU A 1 85 ? -0.535 7.746 -11.378 1.00 98.75 85 LEU A CA 1
ATOM 715 C C . LEU A 1 85 ? -0.514 6.677 -12.496 1.00 98.75 85 LEU A C 1
ATOM 717 O O . LEU A 1 85 ? -0.738 6.993 -13.664 1.00 98.75 85 LEU A O 1
ATOM 721 N N . CYS A 1 86 ? -0.276 5.403 -12.169 1.00 98.44 86 CYS A N 1
ATOM 722 C CA . CYS A 1 86 ? -0.556 4.284 -13.077 1.00 98.44 86 CYS A CA 1
ATOM 723 C C . CYS A 1 86 ? -2.059 3.955 -13.065 1.00 98.44 86 CYS A C 1
ATOM 725 O O . CYS A 1 86 ? -2.501 2.945 -12.520 1.00 98.44 86 CYS A O 1
ATOM 727 N N . GLU A 1 87 ? -2.869 4.850 -13.630 1.00 98.56 87 GLU A N 1
ATOM 728 C CA . GLU A 1 87 ? -4.334 4.842 -13.499 1.00 98.56 87 GLU A CA 1
ATOM 729 C C . GLU A 1 87 ? -5.001 3.568 -14.052 1.00 98.56 87 GLU A C 1
ATOM 731 O O . GLU A 1 87 ? -6.028 3.129 -13.523 1.00 98.56 87 GLU A O 1
ATOM 736 N N . SER A 1 88 ? -4.400 2.950 -15.075 1.00 98.44 88 SER A N 1
ATOM 737 C CA . SER A 1 88 ? -4.884 1.718 -15.715 1.00 98.44 88 SER A CA 1
ATOM 738 C C . SER A 1 88 ? -4.291 0.427 -15.144 1.00 98.44 88 SER A C 1
ATOM 740 O O . SER A 1 88 ? -4.6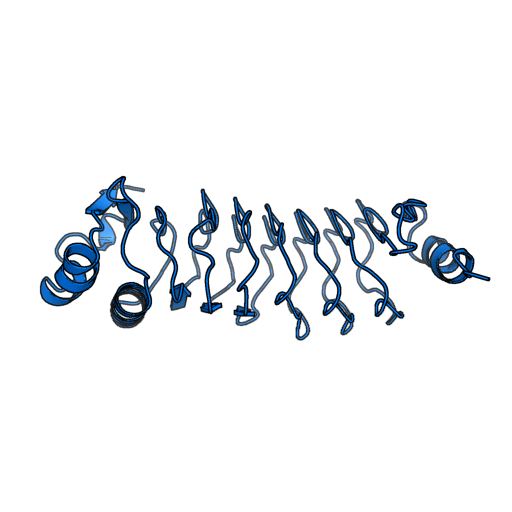55 -0.644 -15.626 1.00 98.44 88 SER A O 1
ATOM 742 N N . LEU A 1 89 ? -3.413 0.485 -14.135 1.00 98.38 89 LEU A N 1
ATOM 743 C CA . LEU A 1 89 ? -2.750 -0.703 -13.589 1.00 98.38 89 LEU A CA 1
ATOM 744 C C . LEU A 1 89 ? -3.767 -1.565 -12.842 1.00 98.38 89 LEU A C 1
ATOM 746 O O . LEU A 1 89 ? -4.318 -1.135 -11.834 1.00 98.38 89 LEU A O 1
ATOM 750 N N . GLN A 1 90 ? -4.040 -2.767 -13.351 1.00 97.56 90 GLN A N 1
ATOM 751 C CA . GLN A 1 90 ? -5.104 -3.640 -12.839 1.00 97.56 90 GLN A CA 1
ATOM 752 C C . GLN A 1 90 ? -4.583 -4.677 -11.852 1.00 97.56 90 GLN A C 1
ATOM 754 O O . GLN A 1 90 ? -5.226 -4.936 -10.829 1.00 97.56 90 GLN A O 1
ATOM 759 N N . HIS A 1 91 ? -3.415 -5.243 -12.162 1.00 94.94 91 HIS A N 1
ATOM 760 C CA . HIS A 1 91 ? -2.810 -6.337 -11.418 1.00 94.94 91 HIS A CA 1
ATOM 761 C C . HIS A 1 91 ? -1.303 -6.152 -11.276 1.00 94.94 91 HIS A C 1
ATOM 763 O O . HIS A 1 91 ? -0.627 -5.701 -12.205 1.00 94.94 91 HIS A O 1
ATOM 769 N N . LEU A 1 92 ? -0.790 -6.573 -10.124 1.00 94.06 92 LEU A N 1
ATOM 770 C CA . LEU A 1 92 ? 0.636 -6.689 -9.851 1.00 94.06 92 LEU A CA 1
ATOM 771 C C . LEU A 1 92 ? 1.030 -8.172 -9.802 1.00 94.06 92 LEU A C 1
ATOM 773 O O . LEU A 1 92 ? 0.262 -8.971 -9.258 1.00 94.06 92 LEU A O 1
ATOM 777 N N . PRO A 1 93 ? 2.207 -8.548 -10.327 1.00 93.00 93 PRO A N 1
ATOM 778 C CA . PRO A 1 93 ? 2.836 -9.813 -9.968 1.00 93.00 93 PRO A CA 1
ATOM 779 C C . PRO A 1 93 ? 3.290 -9.774 -8.500 1.00 93.00 93 PRO A C 1
ATOM 781 O O . PRO A 1 93 ? 3.225 -8.731 -7.849 1.00 93.00 93 PRO A O 1
ATOM 784 N N . ASP A 1 94 ? 3.804 -10.890 -7.985 1.00 90.75 94 ASP A N 1
ATOM 785 C CA . ASP A 1 94 ? 4.449 -10.905 -6.670 1.00 90.75 94 ASP A CA 1
ATOM 786 C C . ASP A 1 94 ? 5.628 -9.921 -6.642 1.00 90.75 94 ASP A C 1
ATOM 788 O O . ASP A 1 94 ? 6.565 -10.050 -7.435 1.00 90.75 94 ASP A O 1
ATOM 792 N N . ILE A 1 95 ? 5.598 -8.969 -5.706 1.00 92.88 95 ILE A N 1
ATOM 793 C CA . ILE A 1 95 ? 6.679 -8.005 -5.477 1.00 92.88 95 ILE A CA 1
ATOM 794 C C . ILE A 1 95 ? 7.254 -8.234 -4.081 1.00 92.88 95 ILE A C 1
ATOM 796 O O . ILE A 1 95 ? 6.537 -8.224 -3.080 1.00 92.88 95 ILE A O 1
ATOM 800 N N . ASN A 1 96 ? 8.570 -8.417 -4.001 1.00 95.75 96 ASN A N 1
ATOM 801 C CA . ASN A 1 96 ? 9.282 -8.531 -2.736 1.00 95.75 96 ASN A CA 1
ATOM 802 C C . ASN A 1 96 ? 9.659 -7.135 -2.220 1.00 95.75 96 ASN A C 1
ATOM 804 O O . ASN A 1 96 ? 10.451 -6.445 -2.856 1.00 95.75 96 ASN A O 1
ATOM 808 N N . LEU A 1 97 ? 9.114 -6.732 -1.069 1.00 96.00 97 LEU A N 1
ATOM 809 C CA . LEU A 1 97 ? 9.398 -5.435 -0.435 1.00 96.00 97 LEU A CA 1
ATOM 810 C C . LEU A 1 97 ? 10.246 -5.560 0.843 1.00 96.00 97 LEU A C 1
ATOM 812 O O . LEU A 1 97 ? 10.357 -4.600 1.604 1.00 96.00 97 LEU A O 1
ATOM 816 N N . LYS A 1 98 ? 10.866 -6.722 1.099 1.00 97.19 98 LYS A N 1
ATOM 817 C CA . LYS A 1 98 ? 11.528 -7.014 2.382 1.00 97.19 98 LYS A CA 1
ATOM 818 C C . LYS A 1 98 ? 12.660 -6.034 2.712 1.00 97.19 98 LYS A C 1
ATOM 820 O O . LYS A 1 98 ? 12.862 -5.705 3.878 1.00 97.19 98 LYS A O 1
ATOM 825 N N . ASN A 1 99 ? 13.395 -5.568 1.705 1.00 96.75 99 ASN A N 1
ATOM 826 C CA . ASN A 1 99 ? 14.515 -4.633 1.864 1.00 96.75 99 ASN A CA 1
ATOM 827 C C . ASN A 1 99 ? 14.123 -3.164 1.637 1.00 96.75 99 ASN A C 1
ATOM 829 O O . ASN A 1 99 ? 14.962 -2.274 1.790 1.00 96.75 99 ASN A O 1
ATOM 833 N N . LEU A 1 100 ? 12.856 -2.901 1.308 1.00 97.69 100 LEU A N 1
ATOM 834 C CA . LEU A 1 100 ? 12.391 -1.575 0.942 1.00 97.69 100 LEU A CA 1
ATOM 835 C C . LEU A 1 100 ? 12.371 -0.646 2.159 1.00 97.69 100 LEU A C 1
ATOM 837 O O . LEU A 1 100 ? 11.818 -0.990 3.199 1.00 97.69 100 LEU A O 1
ATOM 841 N N . LYS A 1 101 ? 12.932 0.555 2.003 1.00 97.69 101 LYS A N 1
ATOM 842 C CA . LYS A 1 101 ? 12.965 1.616 3.024 1.00 97.69 101 LYS A CA 1
ATOM 843 C C . LYS A 1 101 ? 12.018 2.770 2.701 1.00 97.69 101 LYS A C 1
ATOM 845 O O . LYS A 1 101 ? 11.514 3.430 3.613 1.00 97.69 101 LYS A O 1
ATOM 850 N N . ASP A 1 102 ? 11.778 3.015 1.412 1.00 97.75 102 ASP A N 1
ATOM 851 C CA . ASP A 1 102 ? 10.964 4.124 0.903 1.00 97.75 102 ASP A CA 1
ATOM 852 C C . ASP A 1 102 ? 9.961 3.644 -0.159 1.00 97.75 102 ASP A C 1
ATOM 854 O O . ASP A 1 102 ? 10.355 3.248 -1.258 1.00 97.75 102 ASP A O 1
ATOM 858 N N . ALA A 1 103 ? 8.672 3.716 0.186 1.00 98.19 103 ALA A N 1
ATOM 859 C CA . ALA A 1 103 ? 7.515 3.401 -0.655 1.00 98.19 103 ALA A CA 1
ATOM 860 C C . ALA A 1 103 ? 6.549 4.596 -0.770 1.00 98.19 103 ALA A C 1
ATOM 862 O O . ALA A 1 103 ? 5.344 4.422 -0.984 1.00 98.19 103 ALA A O 1
ATO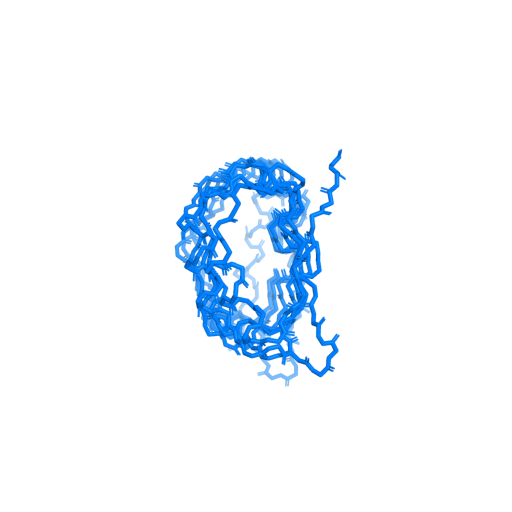M 863 N N . ARG A 1 104 ? 7.044 5.828 -0.580 1.00 98.44 104 ARG A N 1
ATOM 864 C CA . ARG A 1 104 ? 6.192 7.026 -0.577 1.00 98.44 104 ARG A CA 1
ATOM 865 C C . ARG A 1 104 ? 5.416 7.129 -1.875 1.00 98.44 104 ARG A C 1
ATOM 867 O O . ARG A 1 104 ? 6.015 7.146 -2.942 1.00 98.44 104 ARG A O 1
ATOM 874 N N . SER A 1 105 ? 4.094 7.223 -1.787 1.00 98.75 105 SER A N 1
ATOM 875 C CA . SER A 1 105 ? 3.186 7.323 -2.936 1.00 98.75 105 SER A CA 1
ATOM 876 C C . SER A 1 105 ? 3.366 6.209 -3.981 1.00 98.75 105 SER A C 1
ATOM 878 O O . SER A 1 105 ? 3.041 6.418 -5.147 1.00 98.75 105 SER A O 1
ATOM 880 N N . MET A 1 106 ? 3.907 5.041 -3.600 1.00 98.62 106 MET A N 1
ATOM 881 C CA . MET A 1 106 ? 4.288 3.982 -4.544 1.00 98.62 106 MET A CA 1
ATOM 882 C C . MET A 1 106 ? 3.135 3.560 -5.461 1.00 98.62 106 MET A C 1
ATOM 884 O O . MET A 1 106 ? 3.374 3.384 -6.648 1.00 98.62 106 MET A O 1
ATOM 888 N N . PHE A 1 107 ? 1.909 3.470 -4.941 1.00 98.75 107 PHE A N 1
ATOM 889 C CA . PHE A 1 107 ? 0.691 3.129 -5.685 1.00 98.75 107 PHE A CA 1
ATOM 890 C C . PHE A 1 107 ? -0.342 4.265 -5.677 1.00 98.75 107 PHE A C 1
ATOM 892 O O . PHE A 1 107 ? -1.526 4.039 -5.930 1.00 98.75 107 PHE A O 1
ATOM 899 N N . GLN A 1 108 ? 0.069 5.502 -5.377 1.00 98.81 108 GLN A N 1
ATOM 900 C CA . GLN A 1 108 ? -0.864 6.624 -5.325 1.00 98.81 108 GLN A CA 1
ATOM 901 C C . GLN A 1 108 ? -1.606 6.767 -6.665 1.00 98.81 108 GLN A C 1
ATOM 903 O O . GLN A 1 108 ? -0.994 6.771 -7.732 1.00 98.81 108 GLN A O 1
ATOM 908 N N . ARG A 1 109 ? -2.938 6.896 -6.602 1.00 98.81 109 ARG A N 1
ATOM 909 C CA . ARG A 1 109 ? -3.844 7.035 -7.757 1.00 98.81 109 ARG A CA 1
ATOM 910 C C . ARG A 1 109 ? -3.765 5.878 -8.766 1.00 98.81 109 ARG A C 1
ATOM 912 O O . ARG A 1 109 ? -4.060 6.057 -9.945 1.00 98.81 109 ARG A O 1
ATOM 919 N N . CYS A 1 110 ? -3.442 4.668 -8.310 1.00 98.62 110 CYS A N 1
ATOM 920 C CA . CYS A 1 110 ? -3.686 3.438 -9.069 1.00 98.62 110 CYS A CA 1
ATOM 921 C C . CYS A 1 110 ? -5.186 3.078 -9.032 1.00 98.62 110 CYS A C 1
ATOM 923 O O . CYS A 1 110 ? -5.601 2.123 -8.374 1.00 98.62 110 CYS A O 1
ATOM 925 N N . TYR A 1 111 ? -6.024 3.872 -9.708 1.00 98.56 111 TYR A N 1
ATOM 926 C CA . TYR A 1 111 ? -7.491 3.772 -9.639 1.00 98.56 111 TYR A CA 1
ATOM 927 C C . TYR A 1 111 ? -8.051 2.415 -10.087 1.00 98.56 111 TYR A C 1
ATOM 929 O O . TYR A 1 111 ? -9.125 2.010 -9.638 1.00 98.56 111 TYR A O 1
ATOM 937 N N . SER A 1 112 ? -7.341 1.716 -10.975 1.00 98.50 112 SER A N 1
ATOM 938 C CA . SER A 1 112 ? -7.771 0.429 -11.528 1.00 98.50 112 SER A CA 1
ATOM 939 C C . SER A 1 112 ? -7.243 -0.794 -10.779 1.00 98.50 112 SER A C 1
ATOM 941 O O . SER A 1 112 ? -7.649 -1.903 -11.124 1.00 98.50 112 SER A O 1
ATOM 943 N N . LEU A 1 113 ? -6.386 -0.621 -9.766 1.00 98.31 113 LEU A N 1
ATOM 944 C CA . LEU A 1 113 ? -5.725 -1.738 -9.092 1.00 98.31 113 LEU A CA 1
ATOM 945 C C . LEU A 1 113 ? -6.738 -2.538 -8.268 1.00 98.31 113 LEU A C 1
ATOM 947 O O . LEU A 1 113 ? -7.422 -1.989 -7.407 1.00 98.31 113 LEU A O 1
ATOM 951 N N . THR A 1 114 ? -6.837 -3.839 -8.547 1.00 95.94 114 THR A N 1
ATOM 952 C CA . THR A 1 114 ? -7.811 -4.752 -7.911 1.00 95.94 114 THR A CA 1
ATOM 953 C C . THR A 1 114 ? -7.166 -5.920 -7.171 1.00 95.94 114 THR A C 1
ATOM 955 O O . THR A 1 114 ? -7.867 -6.664 -6.488 1.00 95.94 114 THR A O 1
ATOM 958 N N . SER A 1 115 ? -5.846 -6.092 -7.288 1.00 89.38 115 SER A N 1
ATOM 959 C CA . SER A 1 115 ? -5.109 -7.153 -6.601 1.00 89.38 115 SER A CA 1
ATOM 960 C C . SER A 1 115 ? -5.293 -7.094 -5.083 1.00 89.38 115 SER A C 1
ATOM 962 O O . SER A 1 115 ? -5.311 -6.017 -4.488 1.00 89.38 115 SER A O 1
ATOM 964 N N . ASN A 1 116 ? -5.347 -8.269 -4.453 1.00 92.00 116 ASN A N 1
ATOM 965 C CA . ASN A 1 116 ? -5.097 -8.387 -3.020 1.00 92.00 116 ASN A CA 1
ATOM 966 C C . ASN A 1 116 ? -3.616 -8.092 -2.780 1.00 92.00 116 ASN A C 1
ATOM 968 O O . ASN A 1 116 ? -2.754 -8.764 -3.345 1.00 92.00 116 ASN A O 1
ATOM 972 N N . LEU A 1 117 ? -3.324 -7.073 -1.978 1.00 97.06 117 LEU A N 1
ATOM 973 C CA . LEU A 1 117 ? -1.959 -6.618 -1.746 1.00 97.06 117 LEU A CA 1
ATOM 974 C C . LEU A 1 117 ? -1.476 -7.153 -0.403 1.00 97.06 117 LEU A C 1
ATOM 976 O O . LEU A 1 117 ? -2.034 -6.804 0.632 1.00 97.06 117 LEU A O 1
ATOM 980 N N . SER A 1 118 ? -0.447 -7.997 -0.413 1.00 97.62 118 SER A N 1
ATOM 981 C CA . SER A 1 118 ? 0.152 -8.556 0.801 1.00 97.62 118 SER A CA 1
ATOM 982 C C . SER A 1 118 ? 1.666 -8.424 0.736 1.00 97.62 118 SER A C 1
ATOM 984 O O . SER A 1 118 ? 2.299 -8.996 -0.151 1.00 97.62 118 SER A O 1
ATOM 986 N N . PHE A 1 119 ? 2.251 -7.674 1.670 1.00 97.94 119 PHE A N 1
ATOM 987 C CA . PHE A 1 119 ? 3.673 -7.347 1.661 1.00 97.94 119 PHE A CA 1
ATOM 988 C C . PHE A 1 119 ? 4.323 -7.561 3.027 1.00 97.94 119 PHE A C 1
ATOM 990 O O . PHE A 1 119 ? 3.799 -7.152 4.060 1.00 97.94 119 PHE A O 1
ATOM 997 N N . ASN A 1 120 ? 5.520 -8.147 3.014 1.00 98.44 120 ASN A N 1
ATOM 998 C CA . ASN A 1 120 ? 6.414 -8.193 4.168 1.00 98.44 120 ASN A CA 1
ATOM 999 C C . ASN A 1 120 ? 7.357 -6.983 4.134 1.00 98.44 120 ASN A C 1
ATOM 1001 O O . ASN A 1 120 ? 8.115 -6.843 3.171 1.00 98.44 120 ASN A O 1
ATOM 1005 N N . VAL A 1 121 ? 7.307 -6.120 5.154 1.00 98.25 121 VAL A N 1
ATOM 1006 C CA . VAL A 1 121 ? 7.927 -4.780 5.135 1.00 98.25 121 VAL A CA 1
ATOM 1007 C C . VAL A 1 121 ? 8.754 -4.447 6.399 1.00 98.25 121 VAL A C 1
ATOM 1009 O O . VAL A 1 121 ? 8.608 -3.359 6.958 1.00 98.25 121 VAL A O 1
ATOM 1012 N N . PRO A 1 122 ? 9.698 -5.315 6.828 1.00 98.38 122 PRO A N 1
ATOM 1013 C CA . PRO A 1 122 ? 10.453 -5.152 8.082 1.00 98.38 122 PRO A CA 1
ATOM 1014 C C . PRO A 1 122 ? 11.335 -3.901 8.131 1.00 98.38 122 PRO A C 1
ATOM 1016 O O . PRO A 1 122 ? 11.659 -3.401 9.209 1.00 98.38 122 PRO A O 1
ATOM 1019 N N . ASN A 1 123 ? 11.724 -3.390 6.963 1.00 98.31 123 ASN A N 1
ATOM 1020 C CA . ASN A 1 123 ? 12.639 -2.262 6.822 1.00 98.31 123 ASN A CA 1
ATOM 1021 C C . ASN A 1 123 ? 11.955 -0.980 6.325 1.00 98.31 123 ASN A C 1
ATOM 1023 O O . ASN A 1 123 ? 12.636 0.032 6.141 1.00 98.31 123 ASN A O 1
ATOM 1027 N N . LEU A 1 124 ? 10.637 -1.007 6.088 1.00 98.56 124 LEU A N 1
ATOM 1028 C CA . LEU A 1 124 ? 9.933 0.133 5.514 1.00 98.56 124 LEU A CA 1
ATOM 1029 C C . LEU A 1 124 ? 9.758 1.222 6.568 1.00 98.56 124 LEU A C 1
ATOM 1031 O O . LEU A 1 124 ? 9.171 0.989 7.618 1.00 98.56 124 LEU A O 1
ATOM 1035 N N . ILE A 1 125 ? 10.243 2.423 6.257 1.00 98.12 125 ILE A N 1
ATOM 1036 C CA . ILE A 1 125 ? 10.139 3.589 7.143 1.00 98.12 125 ILE A CA 1
ATOM 1037 C C . ILE A 1 125 ? 9.187 4.622 6.534 1.00 98.12 125 ILE A C 1
ATOM 1039 O O . ILE A 1 125 ? 8.370 5.206 7.237 1.00 98.12 125 ILE A O 1
ATOM 1043 N N . LYS A 1 126 ? 9.234 4.834 5.211 1.00 98.50 126 LYS A N 1
ATOM 1044 C CA . LYS A 1 126 ? 8.451 5.888 4.546 1.00 98.50 126 LYS A CA 1
ATOM 1045 C C . LYS A 1 126 ? 7.342 5.305 3.669 1.00 98.50 126 LYS A C 1
ATOM 1047 O O . LYS A 1 126 ? 7.598 4.943 2.523 1.00 98.50 126 LYS A O 1
ATOM 1052 N N . GLY A 1 127 ? 6.113 5.271 4.182 1.00 98.19 127 GLY A N 1
ATOM 1053 C CA . GLY A 1 127 ? 4.910 4.803 3.479 1.00 98.19 127 GLY A CA 1
ATOM 1054 C C . GLY A 1 127 ? 3.837 5.882 3.265 1.00 98.19 127 GLY A C 1
ATOM 1055 O O . GLY A 1 127 ? 2.679 5.556 3.005 1.00 98.19 127 GLY A O 1
ATOM 1056 N N . PHE A 1 128 ? 4.185 7.173 3.362 1.00 97.56 128 PHE A N 1
ATOM 1057 C CA . PHE A 1 128 ? 3.229 8.269 3.145 1.00 97.56 128 PHE A CA 1
ATOM 1058 C C . PHE A 1 128 ? 2.531 8.144 1.791 1.00 97.56 128 PHE A C 1
ATOM 1060 O O . PHE A 1 128 ? 3.193 7.929 0.774 1.00 97.56 128 PHE A O 1
ATOM 1067 N N . ASN A 1 129 ? 1.211 8.329 1.764 1.00 98.69 129 ASN A N 1
ATOM 1068 C CA . ASN A 1 129 ? 0.375 8.235 0.563 1.00 98.69 129 ASN A CA 1
ATOM 1069 C C . ASN A 1 129 ? 0.496 6.912 -0.225 1.00 98.69 129 ASN A C 1
ATOM 1071 O O . ASN A 1 129 ? 0.063 6.876 -1.375 1.00 98.69 129 ASN A O 1
ATOM 1075 N N . MET A 1 130 ? 1.080 5.841 0.333 1.00 98.62 130 MET A N 1
ATOM 1076 C CA . MET A 1 130 ? 1.465 4.644 -0.434 1.00 98.62 130 MET A CA 1
ATOM 1077 C C . MET A 1 130 ? 0.322 4.065 -1.278 1.00 98.62 130 MET A C 1
ATOM 1079 O O . MET A 1 130 ? 0.561 3.732 -2.434 1.00 98.62 130 MET A O 1
ATOM 1083 N N . PHE A 1 131 ? -0.901 4.022 -0.742 1.00 98.81 131 PHE A N 1
ATOM 1084 C CA . PHE A 1 131 ? -2.105 3.540 -1.432 1.00 98.81 131 PHE A CA 1
ATOM 1085 C C . PHE A 1 131 ? -3.157 4.640 -1.630 1.00 98.81 131 PHE A C 1
ATOM 1087 O O . PHE A 1 131 ? -4.317 4.357 -1.915 1.00 98.81 131 PHE A O 1
ATOM 1094 N N . ASN A 1 132 ? -2.774 5.912 -1.492 1.00 98.81 132 ASN A N 1
ATOM 1095 C CA . ASN A 1 132 ? -3.696 7.039 -1.577 1.00 98.81 132 ASN A CA 1
ATOM 1096 C C . ASN A 1 132 ? -4.476 6.992 -2.901 1.00 98.81 132 ASN A C 1
ATOM 1098 O O . ASN A 1 132 ? -3.871 6.917 -3.969 1.00 98.81 132 ASN A O 1
ATOM 1102 N N . ASN A 1 133 ? -5.807 7.050 -2.847 1.00 98.75 133 ASN A N 1
ATOM 1103 C CA . ASN A 1 133 ? -6.696 6.917 -4.003 1.00 98.75 133 ASN A CA 1
ATOM 1104 C C . ASN A 1 133 ? -6.592 5.577 -4.774 1.00 98.75 133 ASN A C 1
ATOM 1106 O O . ASN A 1 133 ? -6.931 5.515 -5.958 1.00 98.75 133 ASN A O 1
ATOM 1110 N N . CYS A 1 134 ? -6.188 4.482 -4.124 1.00 98.56 134 CYS A N 1
ATOM 1111 C CA . CYS A 1 134 ? -6.389 3.119 -4.635 1.00 98.56 134 CYS A CA 1
ATOM 1112 C C . CYS A 1 134 ? -7.863 2.701 -4.486 1.00 98.56 134 CYS A C 1
ATOM 1114 O O . CYS A 1 134 ? -8.230 1.902 -3.627 1.00 98.56 134 CYS A O 1
ATOM 1116 N N . GLN A 1 135 ? -8.737 3.268 -5.317 1.00 98.44 135 GLN A N 1
ATOM 1117 C CA . GLN A 1 135 ? -10.192 3.214 -5.122 1.00 98.44 135 GLN A CA 1
ATOM 1118 C C . GLN A 1 135 ? -10.820 1.821 -5.281 1.00 98.44 135 GLN A C 1
ATOM 1120 O O . GLN A 1 135 ? -11.931 1.618 -4.792 1.00 98.44 135 GLN A O 1
ATOM 1125 N N . LYS A 1 136 ? -10.147 0.873 -5.949 1.00 98.56 136 LYS A N 1
ATOM 1126 C CA . LYS A 1 136 ? -10.662 -0.481 -6.233 1.00 98.56 136 LYS A CA 1
ATOM 1127 C C . LYS A 1 136 ? -9.968 -1.611 -5.463 1.00 98.56 136 LYS A C 1
ATOM 1129 O O . LYS A 1 136 ? -10.424 -2.752 -5.551 1.00 98.56 136 LYS A O 1
ATOM 1134 N N . VAL A 1 137 ? -8.913 -1.319 -4.698 1.00 98.31 137 VAL A N 1
ATOM 1135 C CA . VAL A 1 137 ? -8.227 -2.333 -3.883 1.00 98.31 137 VAL A CA 1
ATOM 1136 C C . VAL A 1 137 ? -9.145 -2.747 -2.736 1.00 98.31 137 VAL A C 1
ATOM 1138 O O . VAL A 1 137 ? -9.631 -1.893 -1.997 1.00 98.31 137 VAL A O 1
ATOM 1141 N N . LYS A 1 138 ? -9.379 -4.057 -2.592 1.00 98.06 138 LYS A N 1
ATOM 1142 C CA . LYS A 1 138 ? -10.271 -4.611 -1.560 1.00 98.06 138 LYS A CA 1
ATOM 1143 C C . LYS A 1 138 ? -9.557 -5.086 -0.304 1.00 98.06 138 LYS A C 1
ATOM 1145 O O . LYS A 1 138 ? -10.155 -5.061 0.767 1.00 98.06 138 LYS A O 1
ATOM 1150 N N . SER A 1 139 ? -8.301 -5.508 -0.429 1.00 98.38 139 SER A N 1
ATOM 1151 C CA . SER A 1 139 ? -7.527 -6.075 0.672 1.00 98.38 139 SER A CA 1
ATOM 1152 C C . SER A 1 139 ? -6.090 -5.579 0.644 1.00 98.38 139 SER A C 1
ATOM 1154 O O . SER A 1 139 ? -5.419 -5.694 -0.386 1.00 98.38 139 SER A O 1
ATOM 1156 N N . ILE A 1 140 ? -5.613 -5.079 1.784 1.00 98.62 140 ILE A N 1
ATOM 1157 C CA . ILE A 1 140 ? -4.212 -4.712 2.006 1.00 98.62 140 ILE A CA 1
ATOM 1158 C C . ILE A 1 140 ? -3.718 -5.385 3.289 1.00 98.62 140 ILE A C 1
ATOM 1160 O O . ILE A 1 140 ? -4.370 -5.351 4.326 1.00 98.62 140 ILE A O 1
ATOM 1164 N N . THR A 1 141 ? -2.546 -6.002 3.237 1.00 98.69 141 THR A N 1
ATOM 1165 C CA . THR A 1 141 ? -1.878 -6.613 4.386 1.00 98.69 141 THR A CA 1
ATOM 1166 C C . THR A 1 141 ? -0.409 -6.219 4.374 1.00 98.69 141 THR A C 1
ATOM 1168 O O . THR A 1 141 ? 0.312 -6.521 3.424 1.00 98.69 141 THR A O 1
ATOM 1171 N N . LEU A 1 142 ? 0.036 -5.532 5.423 1.00 98.69 142 LEU A N 1
ATOM 1172 C CA . LEU A 1 142 ? 1.444 -5.244 5.682 1.00 98.69 142 LEU A CA 1
ATOM 1173 C C . LEU A 1 142 ? 1.861 -6.005 6.941 1.00 98.69 142 LEU A C 1
ATOM 1175 O O . LEU A 1 142 ? 1.262 -5.805 7.998 1.00 98.69 142 LEU A O 1
ATOM 1179 N N . ILE A 1 143 ? 2.864 -6.876 6.822 1.00 98.56 143 ILE A N 1
ATOM 1180 C CA . ILE A 1 143 ? 3.387 -7.663 7.948 1.00 98.56 143 ILE A CA 1
ATOM 1181 C C . ILE A 1 143 ? 4.802 -7.258 8.332 1.00 98.56 143 ILE A C 1
ATOM 1183 O O . ILE A 1 143 ? 5.571 -6.793 7.482 1.00 98.56 143 ILE A O 1
ATOM 1187 N N . ASN A 1 144 ? 5.143 -7.487 9.605 1.00 98.38 144 ASN A N 1
ATOM 1188 C CA . ASN A 1 144 ? 6.398 -7.055 10.213 1.00 98.38 144 ASN A CA 1
ATOM 1189 C C . ASN A 1 144 ? 6.634 -5.546 10.033 1.00 98.38 144 ASN A C 1
ATOM 1191 O O . ASN A 1 144 ? 7.699 -5.146 9.580 1.00 98.38 144 ASN A O 1
ATOM 1195 N N . CYS A 1 145 ? 5.652 -4.691 10.320 1.00 98.25 145 CYS A N 1
ATOM 1196 C CA . CYS A 1 145 ? 5.853 -3.246 10.213 1.00 98.25 145 CYS A CA 1
ATOM 1197 C C . CYS A 1 145 ? 6.965 -2.772 11.162 1.00 98.25 145 CYS A C 1
ATOM 1199 O O . CYS A 1 145 ? 7.015 -3.157 12.329 1.00 98.25 145 CYS A O 1
ATOM 1201 N N . ASN A 1 146 ? 7.837 -1.898 10.659 1.00 95.31 146 ASN A N 1
ATOM 1202 C CA . ASN A 1 146 ? 8.861 -1.241 11.463 1.00 95.31 146 ASN A CA 1
ATOM 1203 C C . ASN A 1 146 ? 8.225 -0.253 12.463 1.00 95.31 146 ASN A C 1
ATOM 1205 O O . ASN A 1 146 ? 7.238 0.410 12.137 1.00 95.31 146 ASN A O 1
ATOM 1209 N N . ASP A 1 147 ? 8.815 -0.087 13.647 1.00 93.69 147 ASP A N 1
ATOM 1210 C CA . ASP A 1 147 ? 8.351 0.857 14.676 1.00 93.69 147 ASP A CA 1
ATOM 1211 C C . ASP A 1 147 ? 8.428 2.327 14.225 1.00 93.69 147 ASP A C 1
ATOM 1213 O O . ASP A 1 147 ? 7.665 3.168 14.703 1.00 93.69 147 ASP A O 1
ATOM 1217 N N . LYS A 1 148 ? 9.303 2.625 13.257 1.00 95.44 148 LYS A N 1
ATOM 1218 C CA . LYS A 1 148 ? 9.462 3.946 12.628 1.00 95.44 148 LYS A CA 1
ATOM 1219 C C . LYS A 1 148 ? 8.636 4.121 11.356 1.00 95.44 148 LYS A C 1
ATOM 1221 O O . LYS A 1 148 ? 8.803 5.128 10.675 1.00 95.44 148 LYS A O 1
ATOM 1226 N N . LEU A 1 149 ? 7.798 3.151 10.985 1.00 97.56 149 LEU A N 1
ATOM 1227 C CA . LEU A 1 149 ? 6.988 3.247 9.776 1.00 97.56 149 LEU A CA 1
ATOM 1228 C C . LEU A 1 149 ? 6.001 4.419 9.875 1.00 97.56 149 LEU A C 1
ATOM 1230 O O . LEU A 1 149 ? 5.225 4.533 10.823 1.00 97.56 149 LEU A O 1
ATOM 1234 N N . GLU A 1 150 ? 5.974 5.258 8.845 1.00 97.44 150 GLU A N 1
ATOM 1235 C CA . GLU A 1 150 ? 5.030 6.363 8.719 1.00 97.44 150 GLU A CA 1
ATOM 1236 C C . GLU A 1 150 ? 4.038 6.110 7.570 1.00 97.44 150 GLU A C 1
ATOM 1238 O O . GLU A 1 150 ? 4.442 5.896 6.424 1.00 97.44 150 GLU A O 1
ATOM 1243 N N . LEU A 1 151 ? 2.730 6.159 7.866 1.00 97.81 151 LEU A N 1
ATOM 1244 C CA . LEU A 1 151 ? 1.631 5.874 6.925 1.00 97.81 151 LEU A CA 1
ATOM 1245 C C . LEU A 1 151 ? 0.670 7.062 6.740 1.00 97.81 151 LEU A C 1
ATOM 1247 O O . LEU A 1 151 ? -0.506 6.873 6.423 1.00 97.81 151 LEU A O 1
ATOM 1251 N N . CYS A 1 152 ? 1.143 8.303 6.914 1.00 96.62 152 CYS A N 1
ATOM 1252 C CA . CYS A 1 152 ? 0.285 9.484 6.760 1.00 96.62 152 CYS A CA 1
ATOM 1253 C C . CYS A 1 152 ? -0.407 9.477 5.385 1.00 96.62 152 CYS A C 1
ATOM 1255 O O . CYS A 1 152 ? 0.255 9.348 4.349 1.00 96.62 152 CYS A O 1
ATOM 1257 N N . ASN A 1 153 ? -1.738 9.607 5.386 1.00 97.88 153 ASN A N 1
ATOM 1258 C CA . ASN A 1 153 ? -2.610 9.590 4.203 1.00 97.88 153 ASN A CA 1
ATOM 1259 C C . ASN A 1 153 ? -2.492 8.334 3.315 1.00 97.88 153 ASN A C 1
ATOM 1261 O O . ASN A 1 153 ? -2.897 8.365 2.148 1.00 97.88 153 ASN A O 1
ATOM 1265 N N . ALA A 1 154 ? -1.928 7.232 3.828 1.00 98.69 154 ALA A N 1
ATOM 1266 C CA . ALA A 1 154 ? -1.690 6.025 3.040 1.00 98.69 154 ALA A CA 1
ATOM 1267 C C . ALA A 1 154 ? -2.984 5.416 2.486 1.00 98.69 154 ALA A C 1
ATOM 1269 O O . ALA A 1 154 ? -2.945 4.878 1.386 1.00 98.69 154 ALA A O 1
ATOM 1270 N N . PHE A 1 155 ? -4.107 5.549 3.201 1.00 98.56 155 PHE A N 1
ATOM 1271 C CA . PHE A 1 155 ? -5.391 4.934 2.842 1.00 98.56 155 PHE A CA 1
ATOM 1272 C C . PHE A 1 155 ? -6.501 5.938 2.490 1.00 98.56 155 PHE A C 1
ATOM 1274 O O . PHE A 1 155 ? -7.634 5.539 2.227 1.00 98.56 155 PHE A O 1
ATOM 1281 N N . THR A 1 156 ? -6.201 7.239 2.429 1.00 98.19 156 THR A N 1
ATOM 1282 C CA . THR A 1 156 ? -7.169 8.254 1.981 1.00 98.19 156 THR A CA 1
ATOM 1283 C C . THR A 1 156 ? -7.656 7.923 0.568 1.00 98.19 156 THR A C 1
ATOM 1285 O O . THR A 1 156 ? -6.854 7.603 -0.313 1.00 98.19 156 THR A O 1
ATOM 1288 N N . GLY A 1 157 ? -8.965 7.985 0.337 1.00 98.31 157 GLY A N 1
ATOM 1289 C CA . GLY A 1 157 ? -9.598 7.632 -0.935 1.00 98.31 157 GLY A CA 1
ATOM 1290 C C . GLY A 1 157 ? -9.645 6.131 -1.259 1.00 98.31 157 GLY A C 1
ATOM 1291 O O . GLY A 1 157 ? -9.944 5.771 -2.398 1.00 98.31 157 GLY A O 1
ATOM 1292 N N . CYS A 1 158 ? -9.349 5.235 -0.311 1.00 98.25 158 CYS A N 1
ATOM 1293 C CA . CYS A 1 158 ? -9.460 3.780 -0.502 1.00 98.25 158 CYS A CA 1
ATOM 1294 C C . CYS A 1 158 ? -10.900 3.274 -0.285 1.00 98.25 158 CYS A C 1
ATOM 1296 O O . CYS A 1 158 ? -11.163 2.441 0.581 1.00 98.25 158 CYS A O 1
ATOM 1298 N N . TYR A 1 159 ? -11.847 3.770 -1.085 1.00 97.50 159 TYR A N 1
ATOM 1299 C CA . TYR A 1 159 ? -13.289 3.571 -0.865 1.00 97.50 159 TYR A CA 1
ATOM 1300 C C . TYR A 1 159 ? -13.787 2.120 -0.969 1.00 97.50 159 TYR A C 1
ATOM 1302 O O . TYR A 1 159 ? -14.866 1.812 -0.464 1.00 97.50 159 TYR A O 1
ATOM 1310 N N . SER A 1 160 ? -13.024 1.226 -1.606 1.00 98.06 160 SER A N 1
ATOM 1311 C CA . SER A 1 160 ? -13.365 -0.203 -1.716 1.00 98.06 160 SER A CA 1
ATOM 1312 C C . SER A 1 160 ? -12.592 -1.100 -0.751 1.00 98.06 160 SER A C 1
ATOM 1314 O O . SER A 1 160 ? -12.772 -2.314 -0.808 1.00 98.06 160 SER A O 1
ATOM 1316 N N . LEU A 1 161 ? -11.734 -0.543 0.113 1.00 98.50 161 LEU A N 1
ATOM 1317 C CA . LEU A 1 161 ? -10.913 -1.339 1.023 1.00 98.50 161 LEU A CA 1
ATOM 1318 C C . LEU A 1 161 ? -11.792 -1.952 2.116 1.00 98.50 161 LEU A C 1
ATOM 1320 O O . LEU A 1 161 ? -12.293 -1.230 2.975 1.00 98.50 161 LEU A O 1
ATOM 1324 N N . GLU A 1 162 ? -11.973 -3.270 2.063 1.00 98.00 162 GLU A N 1
ATOM 1325 C CA . GLU A 1 162 ? -12.841 -4.062 2.947 1.00 98.00 162 GLU A CA 1
ATOM 1326 C C . GLU A 1 162 ? -12.045 -4.847 4.003 1.00 98.00 162 GLU A C 1
ATOM 1328 O O . GLU A 1 162 ? -12.592 -5.185 5.057 1.00 98.00 162 GLU A O 1
ATOM 1333 N N . TYR A 1 163 ? -10.755 -5.087 3.740 1.00 98.50 163 TYR A N 1
ATOM 1334 C CA . TYR A 1 163 ? -9.844 -5.808 4.624 1.00 98.50 163 TYR A CA 1
ATOM 1335 C C . TYR A 1 163 ? -8.485 -5.103 4.745 1.00 98.50 163 TYR A C 1
ATOM 1337 O O . TYR A 1 163 ? -7.840 -4.797 3.738 1.00 98.50 163 TYR A O 1
ATOM 1345 N N . LEU A 1 164 ? -8.040 -4.846 5.975 1.00 98.69 164 LEU A N 1
ATOM 1346 C CA . LEU A 1 164 ? -6.752 -4.220 6.275 1.00 98.69 164 LEU A CA 1
ATOM 1347 C C . LEU A 1 164 ? -6.073 -4.915 7.457 1.00 98.69 164 LEU A C 1
ATOM 1349 O O . LEU A 1 164 ? -6.661 -5.001 8.528 1.00 98.69 164 LEU A O 1
ATOM 1353 N N . ILE A 1 165 ? -4.816 -5.318 7.282 1.00 98.75 165 ILE A N 1
ATOM 1354 C CA . ILE A 1 165 ? -3.932 -5.776 8.363 1.00 98.75 165 ILE A CA 1
ATOM 1355 C C . ILE A 1 165 ? -2.653 -4.947 8.344 1.00 98.75 165 ILE A C 1
ATOM 1357 O O . ILE A 1 165 ? -2.034 -4.778 7.292 1.00 98.75 165 ILE A O 1
ATOM 1361 N N . LEU A 1 166 ? -2.260 -4.451 9.517 1.00 98.62 166 LEU A N 1
ATOM 1362 C CA . LEU A 1 166 ? -1.030 -3.694 9.754 1.00 98.62 166 LEU A CA 1
ATOM 1363 C C . LEU A 1 166 ? -0.310 -4.309 10.956 1.00 98.62 166 LEU A C 1
ATOM 1365 O O . LEU A 1 166 ? -0.387 -3.806 12.078 1.00 98.62 166 LEU A O 1
ATOM 1369 N N . ASP A 1 167 ? 0.325 -5.453 10.735 1.00 98.62 167 ASP A N 1
ATOM 1370 C CA . ASP A 1 167 ? 0.953 -6.223 11.805 1.00 98.62 167 ASP A CA 1
ATOM 1371 C C . ASP A 1 167 ? 2.216 -5.519 12.322 1.00 98.62 167 ASP A C 1
ATOM 1373 O O . ASP A 1 167 ? 3.099 -5.144 11.546 1.00 98.62 167 ASP A O 1
ATOM 1377 N N . GLY A 1 168 ? 2.258 -5.280 13.634 1.00 97.94 168 GLY A N 1
ATOM 1378 C CA . GLY A 1 168 ? 3.338 -4.569 14.320 1.00 97.94 168 GLY A CA 1
ATOM 1379 C C . GLY A 1 168 ? 3.347 -3.047 14.140 1.00 97.94 168 GLY A C 1
ATOM 1380 O O . GLY A 1 168 ? 4.228 -2.389 14.682 1.00 97.94 168 GLY A O 1
ATOM 1381 N N . TYR A 1 169 ? 2.390 -2.456 13.414 1.00 98.00 169 TYR A N 1
ATOM 1382 C CA . TYR A 1 169 ? 2.364 -1.005 13.200 1.00 98.00 169 TYR A CA 1
ATOM 1383 C C . TYR A 1 169 ? 2.050 -0.251 14.498 1.00 98.00 169 TYR A C 1
ATOM 1385 O O . TYR A 1 169 ? 1.092 -0.611 15.173 1.00 98.00 169 TYR A O 1
ATOM 1393 N N . CYS A 1 170 ? 2.817 0.801 14.814 1.00 97.06 170 CYS A N 1
ATOM 1394 C CA . CYS A 1 170 ? 2.746 1.539 16.089 1.00 97.06 170 CYS A CA 1
ATOM 1395 C C . CYS A 1 170 ? 2.331 3.023 15.948 1.00 97.06 170 CYS A C 1
ATOM 1397 O O . CYS A 1 170 ? 2.354 3.760 16.935 1.00 97.06 170 CYS A O 1
ATOM 1399 N N . GLY A 1 171 ? 2.027 3.496 14.730 1.00 96.31 171 GLY A N 1
ATOM 1400 C CA . GLY A 1 171 ? 1.815 4.919 14.410 1.00 96.31 171 GLY A CA 1
ATOM 1401 C C . GLY A 1 171 ? 0.346 5.343 14.230 1.00 96.31 171 GLY A C 1
ATOM 1402 O O . GLY A 1 171 ? -0.555 4.518 14.373 1.00 96.31 171 GLY A O 1
ATOM 1403 N N . PRO A 1 172 ? 0.076 6.633 13.934 1.00 96.81 172 PRO A N 1
ATOM 1404 C CA . PRO A 1 172 ? -1.276 7.136 13.681 1.00 96.81 172 PRO A CA 1
ATOM 1405 C C . PRO A 1 172 ? -1.872 6.541 12.404 1.00 96.81 172 PRO A C 1
ATOM 1407 O O . PRO A 1 172 ? -1.169 6.323 11.419 1.00 96.81 172 PRO A O 1
ATOM 1410 N N . LEU A 1 173 ? -3.185 6.318 12.404 1.00 97.06 173 LEU A N 1
ATOM 1411 C CA . LEU A 1 173 ? -3.875 5.634 11.317 1.00 97.06 173 LEU A CA 1
ATOM 1412 C C . LEU A 1 173 ? -5.151 6.376 10.925 1.00 97.06 173 LEU A C 1
ATOM 1414 O O . LEU A 1 173 ? -6.059 6.520 11.736 1.00 97.06 173 LEU A O 1
ATOM 1418 N N . ASP A 1 174 ? -5.246 6.796 9.666 1.00 97.69 174 ASP A N 1
ATOM 1419 C CA . ASP A 1 174 ? -6.475 7.345 9.089 1.00 97.69 174 ASP A CA 1
ATOM 1420 C C . ASP A 1 174 ? -7.067 6.350 8.087 1.00 97.69 174 ASP A C 1
ATOM 1422 O O . ASP A 1 174 ? -6.473 6.072 7.043 1.00 97.69 174 ASP A O 1
ATOM 1426 N N . ILE A 1 175 ? -8.227 5.793 8.436 1.00 97.75 175 ILE A N 1
ATOM 1427 C CA . ILE A 1 175 ? -8.969 4.792 7.655 1.00 97.75 175 ILE A CA 1
ATOM 1428 C C . ILE A 1 175 ? -10.437 5.205 7.485 1.00 97.75 175 ILE A C 1
ATOM 1430 O O . ILE A 1 175 ? -11.322 4.369 7.295 1.00 97.75 175 ILE A O 1
ATOM 1434 N N . ARG A 1 176 ? -10.712 6.512 7.552 1.00 97.50 176 ARG A N 1
ATOM 1435 C CA . ARG A 1 176 ? -12.070 7.071 7.479 1.00 97.50 176 ARG A CA 1
ATOM 1436 C C . ARG A 1 176 ? -12.767 6.826 6.146 1.00 97.50 176 ARG A C 1
ATOM 1438 O O . ARG A 1 176 ? -13.976 6.601 6.112 1.00 97.50 176 ARG A O 1
ATOM 1445 N N . ASP A 1 177 ? -11.999 6.814 5.065 1.00 97.38 177 ASP A N 1
ATOM 1446 C CA . ASP A 1 177 ? -12.504 6.562 3.714 1.00 97.38 177 ASP A CA 1
ATOM 1447 C C . ASP A 1 177 ? -12.706 5.069 3.417 1.00 97.38 177 ASP A C 1
ATOM 1449 O O . ASP A 1 177 ? -13.356 4.715 2.434 1.00 97.38 177 ASP A O 1
ATOM 1453 N N . CYS A 1 178 ? -12.172 4.177 4.256 1.00 97.44 178 CYS A N 1
ATOM 1454 C CA . CYS A 1 178 ? -12.179 2.742 4.005 1.00 97.44 178 CYS A CA 1
ATOM 1455 C C . CYS A 1 178 ? -13.552 2.120 4.295 1.00 97.44 178 CYS A C 1
ATOM 1457 O O . CYS A 1 178 ? -14.281 2.518 5.211 1.00 97.44 178 CYS A O 1
ATOM 1459 N N . LYS A 1 179 ? -13.901 1.073 3.551 1.00 96.12 179 LYS A N 1
ATOM 1460 C CA . LYS A 1 179 ? -15.141 0.297 3.698 1.00 96.12 179 LYS A CA 1
ATOM 1461 C C . LYS A 1 179 ? -14.885 -1.018 4.445 1.00 96.12 179 LYS A C 1
ATOM 1463 O O . LYS A 1 179 ? -15.406 -2.060 4.063 1.00 96.12 179 LYS A O 1
ATOM 1468 N N . LEU A 1 180 ? -14.072 -0.960 5.502 1.00 97.25 180 LEU A N 1
ATOM 1469 C CA . LEU A 1 180 ? -13.716 -2.139 6.292 1.00 97.25 180 LEU A CA 1
ATOM 1470 C C . LEU A 1 180 ? -14.967 -2.841 6.837 1.00 97.25 180 LEU A C 1
ATOM 1472 O O . LEU A 1 180 ? -16.020 -2.226 7.007 1.00 97.25 180 LEU A O 1
ATOM 1476 N N . THR A 1 181 ? -14.856 -4.134 7.107 1.00 95.31 181 THR A N 1
ATOM 1477 C CA . THR A 1 181 ? -15.860 -4.878 7.882 1.00 95.31 181 THR A CA 1
ATOM 1478 C C . THR A 1 181 ? -15.543 -4.801 9.377 1.00 95.31 181 THR A C 1
ATOM 1480 O O . THR A 1 181 ? -14.413 -4.491 9.750 1.00 95.31 181 THR A O 1
ATOM 1483 N N . GLU A 1 182 ? -16.512 -5.100 10.249 1.00 95.94 182 GLU A N 1
ATOM 1484 C CA . GLU A 1 182 ? -16.267 -5.140 11.702 1.00 95.94 182 GLU A CA 1
ATOM 1485 C C . GLU A 1 182 ? -15.180 -6.167 12.050 1.00 95.94 182 GLU A C 1
ATOM 1487 O O . GLU A 1 182 ? -14.246 -5.845 12.779 1.00 95.94 182 GLU A O 1
ATOM 1492 N N . ASN A 1 183 ? -15.235 -7.347 11.418 1.00 96.25 183 ASN A N 1
ATOM 1493 C CA . ASN A 1 183 ? -14.208 -8.380 11.549 1.00 96.25 183 ASN A CA 1
ATOM 1494 C C . ASN A 1 183 ? -12.821 -7.869 11.126 1.00 96.25 183 ASN A C 1
ATOM 1496 O O . ASN A 1 183 ? -11.846 -8.062 11.844 1.00 96.25 183 ASN A O 1
ATOM 1500 N N . SER A 1 184 ? -12.725 -7.153 9.997 1.00 97.69 184 SER A N 1
ATOM 1501 C CA . SER A 1 184 ? -11.444 -6.567 9.583 1.00 97.69 184 SER A CA 1
ATOM 1502 C C . SER A 1 184 ? -10.925 -5.528 10.575 1.00 97.69 184 SER A C 1
ATOM 1504 O O . SER A 1 184 ? -9.712 -5.426 10.730 1.00 97.69 184 SER A O 1
ATOM 1506 N N . ILE A 1 185 ? -11.790 -4.736 11.215 1.00 98.19 185 ILE A N 1
ATOM 1507 C CA . ILE A 1 185 ? -11.352 -3.760 12.222 1.00 98.19 185 ILE A CA 1
ATOM 1508 C C . ILE A 1 185 ? -10.843 -4.476 13.472 1.00 98.19 185 ILE A C 1
ATOM 1510 O O . ILE A 1 185 ? -9.817 -4.078 14.023 1.00 98.19 185 ILE A O 1
ATOM 1514 N N . GLU A 1 186 ? -11.522 -5.536 13.906 1.00 98.25 186 GLU A N 1
ATOM 1515 C CA . GLU A 1 186 ? -11.067 -6.342 15.034 1.00 98.25 186 GLU A CA 1
ATOM 1516 C C . GLU A 1 186 ? -9.694 -6.965 14.764 1.00 98.25 186 GLU A C 1
ATOM 1518 O O . GLU A 1 186 ? -8.776 -6.809 15.572 1.00 98.25 186 GLU A O 1
ATOM 1523 N N . GLU A 1 187 ? -9.523 -7.625 13.618 1.00 98.56 187 GLU A N 1
ATOM 1524 C CA . GLU A 1 187 ? -8.250 -8.245 13.247 1.00 98.56 187 GLU A CA 1
ATOM 1525 C C . GLU A 1 187 ? -7.130 -7.211 13.083 1.00 98.56 187 GLU A C 1
ATOM 1527 O O . GLU A 1 187 ? -6.029 -7.421 13.598 1.00 98.56 187 GLU A O 1
ATOM 1532 N N . LEU A 1 188 ? -7.427 -6.060 12.467 1.00 98.69 188 LEU A N 1
ATOM 1533 C CA . LEU A 1 188 ? -6.512 -4.923 12.394 1.00 98.69 188 LEU A CA 1
ATOM 1534 C C . LEU A 1 188 ? -6.052 -4.506 13.790 1.00 98.69 188 LEU A C 1
ATOM 1536 O O . LEU A 1 188 ? -4.856 -4.444 14.052 1.00 98.69 188 LEU A O 1
ATOM 1540 N N . PHE A 1 189 ? -6.983 -4.241 14.709 1.00 98.44 189 PHE A N 1
ATOM 1541 C CA . PHE A 1 189 ? -6.639 -3.797 16.060 1.00 98.44 189 PHE A CA 1
ATOM 1542 C C . PHE A 1 189 ? -5.826 -4.845 16.815 1.00 98.44 189 PHE A C 1
ATOM 1544 O O . PHE A 1 189 ? -4.899 -4.483 17.540 1.00 98.44 189 PHE A O 1
ATOM 1551 N N . ARG A 1 190 ? -6.116 -6.139 16.625 1.00 98.56 190 ARG A N 1
ATOM 1552 C CA . ARG A 1 190 ? -5.335 -7.235 17.215 1.00 98.56 190 ARG A CA 1
ATOM 1553 C C . ARG A 1 190 ? -3.903 -7.269 16.677 1.00 98.56 190 ARG A C 1
ATOM 1555 O O . ARG A 1 190 ? -2.989 -7.474 17.482 1.00 98.56 190 ARG A O 1
ATOM 1562 N N . SER A 1 191 ? -3.708 -7.022 15.378 1.00 98.50 191 SER A N 1
ATOM 1563 C CA . SER A 1 191 ? -2.395 -7.071 14.720 1.00 98.50 191 SER A CA 1
ATOM 1564 C C . SER A 1 191 ? -1.496 -5.870 15.027 1.00 98.50 191 SER A C 1
ATOM 1566 O O . SER A 1 191 ? -0.280 -5.986 14.918 1.00 98.50 191 SER A O 1
ATOM 1568 N N . LEU A 1 192 ? -2.059 -4.714 15.400 1.00 98.50 192 LEU A N 1
ATOM 1569 C CA . LEU A 1 192 ? -1.265 -3.512 15.689 1.00 98.50 192 LEU A CA 1
ATOM 1570 C C . LEU A 1 192 ? -0.191 -3.768 16.759 1.00 98.50 192 LEU A C 1
ATOM 1572 O O . LEU A 1 192 ? -0.379 -4.557 17.692 1.00 98.50 192 LEU A O 1
ATOM 1576 N N . GLY A 1 193 ? 0.928 -3.055 16.655 1.00 97.44 193 GLY A N 1
ATOM 1577 C CA . GLY A 1 193 ? 1.942 -2.997 17.703 1.00 97.44 193 GLY A CA 1
ATOM 1578 C C . GLY A 1 193 ? 1.453 -2.223 18.933 1.00 97.44 193 GLY A C 1
ATOM 1579 O O . GLY A 1 193 ? 0.309 -1.774 19.005 1.00 97.44 193 GLY A O 1
ATOM 1580 N N . LYS A 1 194 ? 2.319 -2.068 19.939 1.00 96.31 194 LYS A N 1
ATOM 1581 C CA . LYS A 1 194 ? 2.051 -1.122 21.034 1.00 96.31 194 LYS A CA 1
ATOM 1582 C C . LYS A 1 194 ? 2.259 0.297 20.511 1.00 96.31 194 LYS A C 1
ATOM 1584 O O . LYS A 1 194 ? 3.269 0.560 19.868 1.00 96.31 194 LYS A O 1
ATOM 1589 N N . ALA A 1 195 ? 1.328 1.192 20.813 1.00 92.94 195 ALA A N 1
ATOM 1590 C CA . ALA A 1 195 ? 1.423 2.607 20.491 1.00 92.94 195 ALA A CA 1
ATOM 1591 C C . ALA A 1 195 ? 2.786 3.207 20.869 1.00 92.94 195 ALA A C 1
ATOM 1593 O O . ALA A 1 195 ? 3.355 2.886 21.914 1.00 92.94 195 ALA A O 1
ATOM 1594 N N . ASN A 1 196 ? 3.273 4.128 20.036 1.00 82.50 196 ASN A N 1
ATOM 1595 C CA . ASN A 1 196 ? 4.418 4.963 20.388 1.00 82.50 196 ASN A CA 1
ATOM 1596 C C . ASN A 1 196 ? 4.071 5.980 21.502 1.00 82.50 196 ASN A C 1
ATOM 1598 O O . ASN A 1 196 ? 2.910 6.144 21.883 1.00 82.50 196 ASN A O 1
ATOM 1602 N N . GLU A 1 197 ? 5.084 6.686 22.013 1.00 79.75 197 GLU A N 1
ATOM 1603 C CA . GLU A 1 197 ? 4.997 7.579 23.187 1.00 79.75 197 GLU A CA 1
ATOM 1604 C C . GLU A 1 197 ? 3.945 8.704 23.077 1.00 79.75 197 GLU A C 1
ATOM 1606 O O . GLU A 1 197 ? 3.580 9.312 24.080 1.00 79.75 197 GLU A O 1
ATOM 1611 N N . HIS A 1 198 ? 3.405 8.964 21.882 1.00 85.00 198 HIS A N 1
ATOM 1612 C CA . HIS A 1 198 ? 2.476 10.063 21.619 1.00 85.00 198 HIS A CA 1
ATOM 1613 C C . HIS A 1 198 ? 0.996 9.655 21.614 1.00 85.00 198 HIS A C 1
ATOM 1615 O O . HIS A 1 198 ? 0.155 10.480 21.259 1.00 85.00 198 HIS A O 1
ATOM 1621 N N . SER A 1 199 ? 0.653 8.419 22.005 1.00 85.62 199 SER A N 1
ATOM 1622 C CA . SER A 1 199 ? -0.738 7.918 22.003 1.00 85.62 199 SER A CA 1
ATOM 1623 C C . SER A 1 199 ? -1.444 8.167 20.653 1.00 85.62 199 SER A C 1
ATOM 1625 O O . SER A 1 199 ? -2.377 8.976 20.570 1.00 85.62 199 SER A O 1
ATOM 1627 N N . PRO A 1 200 ? -0.974 7.521 19.571 1.00 94.25 200 PRO A N 1
ATOM 1628 C CA . PRO A 1 200 ? -1.438 7.750 18.213 1.00 94.25 200 PRO A CA 1
ATOM 1629 C C . PRO A 1 200 ? -2.947 7.535 18.074 1.00 94.25 200 PRO A C 1
ATOM 1631 O O . PRO A 1 200 ? -3.567 6.711 18.750 1.00 94.25 200 PRO A O 1
ATOM 1634 N N . ILE A 1 201 ? -3.539 8.292 17.153 1.00 97.31 201 ILE A N 1
ATOM 1635 C CA . ILE A 1 201 ? -4.977 8.279 16.901 1.00 97.31 201 ILE A CA 1
ATOM 1636 C C . ILE A 1 201 ? -5.275 7.354 15.720 1.00 97.31 201 ILE A C 1
ATOM 1638 O O . ILE A 1 201 ? -4.670 7.489 14.656 1.00 97.31 201 ILE A O 1
ATOM 1642 N N . ILE A 1 202 ? -6.252 6.469 15.903 1.00 97.94 202 ILE A N 1
ATOM 1643 C CA . ILE A 1 202 ? -6.959 5.763 14.838 1.00 97.94 202 ILE A CA 1
ATOM 1644 C C . ILE A 1 202 ? -8.219 6.564 14.507 1.00 97.94 202 ILE A C 1
ATOM 1646 O O . ILE A 1 202 ? -9.092 6.748 15.360 1.00 97.94 202 ILE A O 1
ATOM 1650 N N . GLN A 1 203 ? -8.315 7.050 13.275 1.00 97.94 203 GLN A N 1
ATOM 1651 C CA . GLN A 1 203 ? -9.469 7.781 12.772 1.00 97.94 203 GLN A CA 1
ATOM 1652 C C . GLN A 1 203 ? -10.353 6.852 11.939 1.00 97.94 203 GLN A C 1
ATOM 1654 O O . GLN A 1 203 ? -9.931 6.319 10.913 1.00 97.94 203 GLN A O 1
ATOM 1659 N N . LEU A 1 204 ? -11.596 6.691 12.384 1.00 97.19 204 LEU A N 1
ATOM 1660 C CA . LEU A 1 204 ? -12.666 5.960 11.710 1.00 97.19 204 LEU A CA 1
ATOM 1661 C C . LEU A 1 204 ? -13.736 6.948 11.237 1.00 97.19 204 LEU A C 1
ATOM 1663 O O . LEU A 1 204 ? -13.898 8.022 11.819 1.00 97.19 204 LEU A O 1
ATOM 1667 N N . SER A 1 205 ? -14.473 6.607 10.179 1.00 95.50 205 SER A N 1
ATOM 1668 C CA . SER A 1 205 ? -15.647 7.403 9.797 1.00 95.50 205 SER A CA 1
ATOM 1669 C C . SER A 1 205 ? -16.711 7.317 10.894 1.00 95.50 205 SER A C 1
ATOM 1671 O O . SER A 1 205 ? -16.880 6.275 11.530 1.00 95.50 205 SER A O 1
ATOM 1673 N N . ASP A 1 206 ? -17.450 8.407 11.072 1.00 91.88 206 ASP A N 1
ATOM 1674 C CA . ASP A 1 206 ? -18.669 8.516 11.885 1.00 91.88 206 ASP A CA 1
ATOM 1675 C C . ASP A 1 206 ? -19.707 7.406 11.648 1.00 91.88 206 ASP A C 1
ATOM 1677 O O . ASP A 1 206 ? -20.460 7.066 12.555 1.00 91.88 206 ASP A O 1
ATOM 1681 N N . LYS A 1 207 ? -19.694 6.729 10.493 1.00 92.31 207 LYS A N 1
ATOM 1682 C CA . LYS A 1 207 ? -20.522 5.536 10.248 1.00 92.31 207 LYS A CA 1
ATOM 1683 C C . LYS A 1 207 ? -20.293 4.401 11.253 1.00 92.31 207 LYS A C 1
ATOM 1685 O O . LYS A 1 207 ? -21.144 3.520 11.355 1.00 92.31 207 LYS A O 1
ATOM 1690 N N . TRP A 1 208 ? -19.139 4.377 11.923 1.00 92.50 208 TRP A N 1
ATOM 1691 C CA . TRP A 1 208 ? -18.796 3.396 12.955 1.00 92.50 208 TRP A CA 1
ATOM 1692 C C . TRP A 1 208 ? -19.224 3.814 14.359 1.00 92.50 208 TRP A C 1
ATOM 1694 O O . TRP A 1 208 ? -19.217 2.979 15.268 1.00 92.50 208 TRP A O 1
ATOM 1704 N N . GLU A 1 209 ? -19.616 5.074 14.548 1.00 88.25 209 GLU A N 1
ATOM 1705 C CA . GLU A 1 209 ? -20.036 5.586 15.844 1.00 88.25 209 GLU A CA 1
ATOM 1706 C C . GLU A 1 209 ? -21.277 4.824 16.335 1.00 88.25 209 GLU A C 1
ATOM 1708 O O . GLU A 1 209 ? -22.285 4.700 15.638 1.00 88.25 209 GLU A O 1
ATOM 1713 N N . GLY A 1 210 ? -21.166 4.221 17.522 1.00 86.31 210 GLY A N 1
ATOM 1714 C CA . GLY A 1 210 ? -22.212 3.376 18.107 1.00 86.31 210 GLY A CA 1
ATOM 1715 C C . GLY A 1 210 ? -22.413 2.006 17.443 1.00 86.31 210 GLY A C 1
ATOM 1716 O O . GLY A 1 210 ? -23.227 1.231 17.941 1.00 86.31 210 GLY A O 1
ATOM 1717 N N . ARG A 1 211 ? -21.687 1.682 16.362 1.00 90.50 211 ARG A N 1
ATOM 1718 C CA . ARG A 1 211 ? -21.765 0.377 15.676 1.00 90.50 211 ARG A CA 1
ATOM 1719 C C . ARG A 1 211 ? -20.634 -0.571 16.045 1.00 90.50 211 ARG A C 1
ATOM 1721 O O . ARG A 1 211 ? -20.851 -1.774 16.047 1.00 90.50 211 ARG A O 1
ATOM 1728 N N . LEU A 1 212 ? -19.443 -0.046 16.340 1.00 92.06 212 LEU A N 1
ATOM 1729 C CA . LEU A 1 212 ? -18.307 -0.883 16.719 1.00 92.06 212 LEU A CA 1
ATOM 1730 C C . LEU A 1 212 ? -18.475 -1.398 18.155 1.00 92.06 212 LEU A C 1
ATOM 1732 O O . LEU A 1 212 ? -18.712 -0.615 19.081 1.00 92.06 212 LEU A O 1
ATOM 1736 N N . ASN A 1 213 ? -18.316 -2.707 18.349 1.00 91.44 213 ASN A N 1
ATOM 1737 C CA . ASN A 1 213 ? -18.358 -3.329 19.668 1.00 91.44 213 ASN A CA 1
ATOM 1738 C C . ASN A 1 213 ? -17.328 -2.683 20.623 1.00 91.44 213 ASN A C 1
ATOM 1740 O O . ASN A 1 213 ? -16.171 -2.456 20.260 1.00 91.44 213 ASN A O 1
ATOM 1744 N N . ARG A 1 214 ? -17.735 -2.408 21.871 1.00 93.38 214 ARG A N 1
ATOM 1745 C CA . ARG A 1 214 ? -16.860 -1.831 22.907 1.00 93.38 214 ARG A CA 1
ATOM 1746 C C . ARG A 1 214 ? -15.635 -2.701 23.193 1.00 93.38 214 ARG A C 1
ATOM 1748 O O . ARG A 1 214 ? -14.565 -2.147 23.429 1.00 93.38 214 ARG A O 1
ATOM 1755 N N . GLU A 1 215 ? -15.773 -4.023 23.119 1.00 96.56 215 GLU A N 1
ATOM 1756 C CA . GLU A 1 215 ? -14.652 -4.954 23.284 1.00 96.56 215 GLU A CA 1
ATOM 1757 C C . GLU A 1 215 ? -13.644 -4.833 22.138 1.00 96.56 215 GLU A C 1
ATOM 1759 O O . GLU A 1 215 ? -12.442 -4.881 22.377 1.00 96.56 215 GLU A O 1
ATOM 1764 N N . ILE A 1 216 ? -14.105 -4.570 20.908 1.00 96.81 216 ILE A N 1
ATOM 1765 C CA . ILE A 1 216 ? -13.210 -4.303 19.774 1.00 96.81 216 ILE A CA 1
ATOM 1766 C C . ILE A 1 216 ? -12.437 -3.006 20.023 1.00 96.81 216 ILE A C 1
ATOM 1768 O O . ILE A 1 216 ? -11.212 -2.995 19.927 1.00 96.81 216 ILE A O 1
ATOM 1772 N N . ILE A 1 217 ? -13.121 -1.922 20.409 1.00 97.12 217 ILE A N 1
ATOM 1773 C CA . ILE A 1 217 ? -12.467 -0.638 20.727 1.00 97.12 217 ILE A CA 1
ATOM 1774 C C . ILE A 1 217 ? -11.414 -0.830 21.827 1.00 97.12 217 ILE A C 1
ATOM 1776 O O . ILE A 1 217 ? -10.304 -0.303 21.723 1.00 97.12 217 ILE A O 1
ATOM 1780 N N . LYS A 1 218 ? -11.739 -1.618 22.859 1.00 98.00 218 LYS A N 1
ATOM 1781 C CA . LYS A 1 218 ? -10.847 -1.905 23.983 1.00 98.00 218 LYS A CA 1
ATOM 1782 C C . LYS A 1 218 ? -9.515 -2.526 23.548 1.00 98.00 218 LYS A C 1
ATOM 1784 O O . LYS A 1 218 ? -8.497 -2.175 24.134 1.00 98.00 218 LYS A O 1
ATOM 1789 N N . ILE A 1 219 ? -9.482 -3.341 22.489 1.00 98.31 219 ILE A N 1
ATOM 1790 C CA . ILE A 1 219 ? -8.233 -3.911 21.945 1.00 98.31 219 ILE A CA 1
ATOM 1791 C C . ILE A 1 219 ? -7.242 -2.805 21.552 1.00 98.31 219 ILE A C 1
ATOM 1793 O O . ILE A 1 219 ? -6.059 -2.892 21.881 1.00 98.31 219 ILE A O 1
ATOM 1797 N N . ALA A 1 220 ? -7.712 -1.757 20.869 1.00 97.75 220 ALA A N 1
ATOM 1798 C CA . ALA A 1 220 ? -6.865 -0.633 20.472 1.00 97.75 220 ALA A CA 1
ATOM 1799 C C . ALA A 1 220 ? -6.453 0.227 21.681 1.00 97.75 220 ALA A C 1
ATOM 1801 O O . ALA A 1 220 ? -5.287 0.613 21.794 1.00 97.75 220 ALA A O 1
ATOM 1802 N N . LEU A 1 221 ? -7.382 0.484 22.611 1.00 97.62 221 LEU A N 1
ATOM 1803 C CA . LEU A 1 221 ? -7.108 1.260 23.828 1.00 97.62 221 LEU A CA 1
ATOM 1804 C C . LEU A 1 221 ? -6.060 0.579 24.720 1.00 97.62 221 LEU A C 1
ATOM 1806 O O . LEU A 1 221 ? -5.132 1.238 25.184 1.00 97.62 221 LEU A O 1
ATOM 1810 N N . ASP A 1 222 ? -6.153 -0.739 24.907 1.00 97.88 222 ASP A N 1
ATOM 1811 C CA . ASP A 1 222 ? -5.204 -1.521 25.712 1.00 97.88 222 ASP A CA 1
ATOM 1812 C C . ASP A 1 222 ? -3.797 -1.558 25.072 1.00 97.88 222 ASP A C 1
ATOM 1814 O O . ASP A 1 222 ? -2.798 -1.787 25.758 1.00 97.88 222 ASP A O 1
ATOM 1818 N N . LYS A 1 223 ? -3.693 -1.278 23.764 1.00 97.25 223 LYS A N 1
ATOM 1819 C CA . LYS A 1 223 ? -2.423 -1.071 23.046 1.00 97.25 223 LYS A CA 1
ATOM 1820 C C . LYS A 1 223 ? -1.923 0.379 23.089 1.00 97.25 223 LYS A C 1
ATOM 1822 O O . LYS A 1 223 ? -0.844 0.633 22.562 1.00 97.25 223 LYS A O 1
ATOM 1827 N N . GLY A 1 224 ? -2.652 1.305 23.717 1.00 97.56 224 GLY A N 1
ATOM 1828 C CA . GLY A 1 224 ? -2.270 2.713 23.895 1.00 97.56 224 GLY A CA 1
ATOM 1829 C C . GLY A 1 224 ? -2.725 3.660 22.779 1.00 97.56 224 GLY A C 1
ATOM 1830 O O . GLY A 1 224 ? -2.241 4.789 22.697 1.00 97.56 224 GLY A O 1
ATOM 1831 N N . TYR A 1 225 ? -3.639 3.225 21.910 1.00 98.25 225 TYR A N 1
ATOM 1832 C CA . TYR A 1 225 ? -4.215 4.082 20.875 1.00 98.25 225 TYR A CA 1
ATOM 1833 C C . TYR A 1 225 ? -5.384 4.906 21.404 1.00 98.25 225 TYR A C 1
ATOM 1835 O O . TYR A 1 225 ? -6.104 4.494 22.310 1.00 98.25 225 TYR A O 1
ATOM 1843 N N . GLN A 1 226 ? -5.638 6.040 20.758 1.00 97.38 226 GLN A N 1
ATOM 1844 C CA . GLN A 1 226 ? -6.936 6.710 20.817 1.00 97.38 226 GLN A CA 1
ATOM 1845 C C . GLN A 1 226 ? -7.763 6.307 19.596 1.00 97.38 226 GLN A C 1
ATOM 1847 O O . GLN A 1 226 ? -7.227 6.217 18.496 1.00 97.38 226 GLN A O 1
ATOM 1852 N N . VAL A 1 227 ? -9.075 6.137 19.754 1.00 97.06 227 VAL A N 1
ATOM 1853 C CA . VAL A 1 227 ? -9.997 5.915 18.629 1.00 97.06 227 VAL A CA 1
ATOM 1854 C C . VAL A 1 227 ? -10.910 7.128 18.503 1.00 97.06 227 VAL A C 1
ATOM 1856 O O . VAL A 1 227 ? -11.526 7.543 19.484 1.00 97.06 227 VAL A O 1
ATOM 1859 N N . ARG A 1 228 ? -10.981 7.723 17.309 1.00 96.81 228 ARG A N 1
ATOM 1860 C CA . ARG A 1 228 ? -11.838 8.881 17.024 1.00 96.81 228 ARG A CA 1
ATOM 1861 C C . ARG A 1 228 ? -12.707 8.625 15.804 1.00 96.81 228 ARG A C 1
ATOM 1863 O O . ARG A 1 228 ? -12.214 8.179 14.772 1.00 96.81 228 ARG A O 1
ATOM 1870 N N . TYR A 1 229 ? -13.978 8.985 15.923 1.00 96.19 229 TYR A N 1
ATOM 1871 C CA . TYR A 1 229 ? -14.918 9.025 14.812 1.00 96.19 229 TYR A CA 1
ATOM 1872 C C . TYR A 1 229 ? -14.933 10.435 14.234 1.00 96.19 229 TYR A C 1
ATOM 1874 O O . TYR A 1 229 ? -15.051 11.406 14.980 1.00 96.19 229 TYR A O 1
ATOM 1882 N N . ILE A 1 230 ? -14.762 10.562 12.923 1.00 94.00 230 ILE A N 1
ATOM 1883 C CA . ILE A 1 230 ? -14.765 11.855 12.240 1.00 94.00 230 ILE A CA 1
ATOM 1884 C C . ILE A 1 230 ? -15.769 11.791 11.095 1.00 94.00 230 ILE A C 1
ATOM 1886 O O . ILE A 1 230 ? -15.847 10.791 10.381 1.00 94.00 230 ILE A O 1
ATOM 1890 N N . ARG A 1 231 ? -16.517 12.877 10.920 1.00 84.81 231 ARG A N 1
ATOM 1891 C CA . ARG A 1 231 ? -17.448 13.053 9.809 1.00 84.81 231 ARG A CA 1
ATOM 1892 C C . ARG A 1 231 ? -16.673 13.252 8.506 1.00 84.81 231 ARG A C 1
ATOM 1894 O O . ARG A 1 231 ? -15.754 14.076 8.477 1.00 84.81 231 ARG A O 1
ATOM 1901 N N . ASN A 1 232 ? -17.025 12.480 7.481 1.00 65.88 232 ASN A N 1
ATOM 1902 C CA . ASN A 1 232 ? -16.474 12.618 6.128 1.00 65.88 232 ASN A CA 1
ATOM 1903 C C . ASN A 1 232 ? -17.137 13.766 5.363 1.00 65.88 232 ASN A C 1
ATOM 1905 O O . ASN A 1 232 ? -18.336 14.033 5.620 1.00 65.88 232 ASN A O 1
#

Secondary structure (DSSP, 8-state):
---THHHHGGGGT-TT------B-TTS-EE-TTTTTT-TT---------TTEEE-TTTTTT-TT---------TT--B-TTTTTT-TT---------TT--B-TTTTTT-TT--SPEEEE-TT--B-TTTTTT-TT--EEEEES--TT-B-TTTTTT-TT--EEEETT--S-EE-TT----HHHHHHHHHH--PPPTT-PEEEEEGGGTTTS-HHHHHHHHHTT-EEEEE--

Sequence (232 aa):
MFDIDKYKLYYNYDPRARVSEVIDTKGKISLAYLFRWCEYLEYIPLFDTSDVVCMIQMFERCTKLKTIPKLDTSSVEWAGWMFNLCESLQHLPDINLKNLKDARSMFQRCYSLTSNLSFNVPNLIKGFNMFNNCQKVKSITLINCNDKLELCNAFTGCYSLEYLILDGYCGPLDIRDCKLTENSIEELFRSLGKANEHSPIIQLSDKWEGRLNREIIKIALDKGYQVRYIRN

Foldseek 3Di:
DDCPVVLVVCCVQPVQADQDPDQDPVRAGALARRCQQVCVRQEDDDDACQRHAYQASNNQNVCNHAEYPDYACQNHAYQASNCQNVCNHADYDDHAQQNYAAQHSNCQNVCNYADAAAYEHLRYQHQELNCQQVQRHAHHAYENDYANHDHHNVCHNNQNHAAYADAAYAAAAECQNYNHDLVRLLNNLQRYHQHDPPQHEYEHAPVCVVPRDPVSCVSNVVSRHHYDHDHD

pLDDT: mean 91.08, std 12.13, range [42.81, 98.81]